Protein AF-0000000086334435 (afdb_homodimer)

InterPro domains:
  IPR003309 SCAN domain [PF02023] (41-111)
  IPR038269 SCAN domain superfamily [G3DSA:1.10.4020.10] (37-114)

Foldseek 3Di:
DPPDLCVQWPFDDPVLVVVLCVVCPVPPDLPLPQDPLVVQLVVLVCCLVVDDDDPPDDPVVSVVVSVVSVVSSCVSQVHDDPRRVVNVVVLVVVLVVDGSSRNSNRSVPNVPPVD/DPPALCVQWPFDDPVLVVVLCVVCPVPPDLPLPQDPLVVQLVVLVCCLVVDDDDPPDDPVVSVVVSVVSVVSSCVSQVHDDPRSVVNVVVLVVVLVVDRSSRNSNRSVPNVPPVD

Solvent-accessible surface area (backbone atoms only — not comparable to full-atom values): 13356 Å² total; per-residue (Å²): 124,63,70,67,66,63,49,76,48,72,75,75,48,74,70,53,47,54,61,51,53,65,72,37,66,70,79,58,75,76,70,64,81,59,51,76,82,46,40,55,26,48,48,32,44,47,48,39,70,66,55,66,68,58,92,87,56,52,69,69,56,40,50,50,51,47,48,53,31,44,49,51,18,33,57,57,59,72,40,86,45,43,70,48,46,51,45,52,53,49,50,56,56,50,42,73,60,44,59,60,57,58,35,40,53,45,61,65,51,59,66,64,68,82,100,122,62,69,67,67,62,48,74,47,73,74,75,48,74,70,53,47,52,60,52,53,67,70,38,67,71,79,58,74,76,71,60,81,59,51,76,82,46,42,55,25,48,50,32,44,49,50,41,70,66,58,67,72,57,92,86,56,52,71,70,57,39,49,50,52,47,48,52,30,46,49,51,20,33,58,58,61,71,40,86,44,42,69,47,47,52,46,53,53,50,49,56,56,48,41,74,59,44,59,61,58,57,35,44,52,46,61,65,52,60,66,64,68,81,102

Radius of gyration: 19.1 Å; Cα contacts (8 Å, |Δi|>4): 194; chains: 2; bounding box: 39×57×37 Å

pLDDT: mean 81.55, std 16.98, range [33.5, 97.5]

Organism: NCBI:txid299321

Secondary structure (DSSP, 8-state):
---GGGGT-PPPPHHHHHHHHHT--TT--------HHHHHHHHHHHHHHH----TTS-HHHHHHHHHHHHHHHHHHTT--SHHHHHHHHHHHHHHTTS-HHHHHHHHHHHHHHT-/---GGGGT-PPPPHHHHHHHHHT--S---------HHHHHHHHHHHHHHH----TTS-HHHHHHHHHHHHHHHHHHTT--SHHHHHHHHHHHHHHTTS-HHHHHHHHHHHHHHT-

Structure (mmCIF, N/CA/C/O backbone):
data_AF-0000000086334435-model_v1
#
loop_
_entity.id
_entity.type
_entity.pdbx_description
1 polymer 'SCAN box domain-containing protein'
#
loop_
_atom_site.group_PDB
_atom_site.id
_atom_site.type_symbol
_atom_site.label_atom_id
_atom_site.label_alt_id
_atom_site.label_comp_id
_atom_site.label_asym_id
_atom_site.label_entity_id
_atom_site.label_seq_id
_atom_site.pdbx_PDB_ins_code
_atom_site.Cartn_x
_atom_site.Cartn_y
_atom_site.Cartn_z
_atom_site.occupancy
_atom_site.B_iso_or_equiv
_atom_site.auth_seq_id
_atom_site.auth_comp_id
_atom_site.auth_asym_id
_atom_site.auth_atom_id
_atom_site.pdbx_PDB_model_num
ATOM 1 N N . MET A 1 1 ? 16.188 20.859 7.801 1 44.94 1 MET A N 1
ATOM 2 C CA . MET A 1 1 ? 15.641 20.203 6.621 1 44.94 1 MET A CA 1
ATOM 3 C C . MET A 1 1 ? 14.734 19.031 7.02 1 44.94 1 MET A C 1
ATOM 5 O O . MET A 1 1 ? 15.047 18.297 7.949 1 44.94 1 MET A O 1
ATOM 9 N N . ALA A 1 2 ? 13.484 19.297 6.781 1 56.41 2 ALA A N 1
ATOM 10 C CA . ALA A 1 2 ? 12.562 18.281 7.27 1 56.41 2 ALA A CA 1
ATOM 11 C C . ALA A 1 2 ? 13 16.891 6.816 1 56.41 2 ALA A C 1
ATOM 13 O O . ALA A 1 2 ? 13.297 16.672 5.637 1 56.41 2 ALA A O 1
ATOM 14 N N . THR A 1 3 ? 13.648 16.156 7.723 1 68.06 3 THR A N 1
ATOM 15 C CA . THR A 1 3 ? 14.055 14.781 7.477 1 68.06 3 THR A CA 1
ATOM 16 C C . THR A 1 3 ? 12.844 13.852 7.445 1 68.06 3 THR A C 1
ATOM 18 O O . THR A 1 3 ? 11.805 14.156 8.039 1 68.06 3 THR A O 1
ATOM 21 N N . GLY A 1 4 ? 12.773 13.016 6.461 1 76.75 4 GLY A N 1
ATOM 22 C CA . GLY A 1 4 ? 11.773 11.961 6.426 1 76.75 4 GLY A CA 1
ATOM 23 C C . GLY A 1 4 ? 10.562 12.312 5.59 1 76.75 4 GLY A C 1
ATOM 24 O O . GLY A 1 4 ? 10.672 13.039 4.598 1 76.75 4 GLY A O 1
ATOM 25 N N . PHE A 1 5 ? 9.492 11.836 5.898 1 84.12 5 PHE A N 1
ATOM 26 C CA . PHE A 1 5 ? 8.242 11.984 5.164 1 84.12 5 PHE A CA 1
ATOM 27 C C . PHE A 1 5 ? 7.781 13.438 5.172 1 84.12 5 PHE A C 1
ATOM 29 O O . PHE A 1 5 ? 7.285 13.945 4.164 1 84.12 5 PHE A O 1
ATOM 36 N N . GLU A 1 6 ? 8.008 14.18 6.289 1 76.94 6 GLU A N 1
ATOM 37 C CA . GLU A 1 6 ? 7.559 15.562 6.398 1 76.94 6 GLU A CA 1
ATOM 38 C C . GLU A 1 6 ? 8.375 16.484 5.496 1 76.9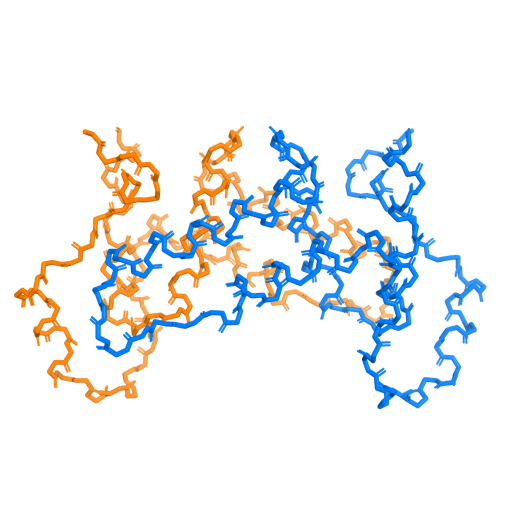4 6 GLU A C 1
ATOM 40 O O . GLU A 1 6 ? 7.973 17.609 5.227 1 76.94 6 GLU A O 1
ATOM 45 N N . GLY A 1 7 ? 9.531 16 5.066 1 78.94 7 GLY A N 1
ATOM 46 C CA . GLY A 1 7 ? 10.32 16.75 4.098 1 78.94 7 GLY A CA 1
ATOM 47 C C . GLY A 1 7 ? 9.797 16.641 2.682 1 78.94 7 GLY A C 1
ATOM 48 O O . GLY A 1 7 ? 10.133 17.453 1.821 1 78.94 7 GLY A O 1
ATOM 49 N N . PHE A 1 8 ? 8.953 15.648 2.529 1 77.44 8 PHE A N 1
ATOM 50 C CA . PHE A 1 8 ? 8.453 15.367 1.188 1 77.44 8 PHE A CA 1
ATOM 51 C C . PHE A 1 8 ? 7.066 15.977 0.99 1 77.44 8 PHE A C 1
ATOM 53 O O . PHE A 1 8 ? 6.621 16.156 -0.144 1 77.44 8 PHE A O 1
ATOM 60 N N . VAL A 1 9 ? 6.391 16.297 2.174 1 81.06 9 VAL A N 1
ATOM 61 C CA . VAL A 1 9 ? 5.047 16.844 2.047 1 81.06 9 VAL A CA 1
ATOM 62 C C . VAL A 1 9 ? 4.91 18.078 2.945 1 81.06 9 VAL A C 1
ATOM 64 O O . VAL A 1 9 ? 5.543 18.156 4 1 81.06 9 VAL A O 1
ATOM 67 N N . GLU A 1 10 ? 4.102 19 2.467 1 82.31 10 GLU A N 1
ATOM 68 C CA . GLU A 1 10 ? 3.725 20.141 3.285 1 82.31 10 GLU A CA 1
ATOM 69 C C . GLU A 1 10 ? 2.334 19.969 3.883 1 82.31 10 GLU A C 1
ATOM 71 O O . GLU A 1 10 ? 1.346 19.859 3.152 1 82.31 10 GLU A O 1
ATOM 76 N N . PHE A 1 11 ? 2.344 19.922 5.125 1 85.19 11 PHE A N 1
ATOM 77 C CA . PHE A 1 11 ? 1.07 19.781 5.82 1 85.19 11 PHE A CA 1
ATOM 78 C C . PHE A 1 11 ? 0.395 21.141 5.992 1 85.19 11 PHE A C 1
ATOM 80 O O . PHE A 1 11 ? 1.07 22.172 6.098 1 85.19 11 PHE A O 1
ATOM 87 N N . PRO A 1 12 ? -0.937 21.141 5.973 1 81.31 12 PRO A N 1
ATOM 88 C CA . PRO A 1 12 ? -1.618 22.422 6.188 1 81.31 12 PRO A CA 1
ATOM 89 C C . PRO A 1 12 ? -1.344 23 7.566 1 81.31 12 PRO A C 1
ATOM 91 O O . PRO A 1 12 ? -1.146 22.266 8.531 1 81.31 12 PRO A O 1
ATOM 94 N N . SER A 1 13 ? -1.298 24.312 7.516 1 82.88 13 SER A N 1
ATOM 95 C CA . SER A 1 13 ? -1.179 25 8.797 1 82.88 13 SER A CA 1
ATOM 96 C C . SER A 1 13 ? -2.428 24.812 9.648 1 82.88 13 SER A C 1
ATOM 98 O O . SER A 1 13 ? -3.475 24.391 9.141 1 82.88 13 SER A O 1
ATOM 100 N N . ASP A 1 14 ? -2.252 25.031 10.977 1 77.25 14 ASP A N 1
ATOM 101 C CA . ASP A 1 14 ? -3.395 24.938 11.875 1 77.25 14 ASP A CA 1
ATOM 102 C C . ASP A 1 14 ? -4.559 25.797 11.375 1 77.25 14 ASP A C 1
ATOM 104 O O . ASP A 1 14 ? -5.719 25.391 11.461 1 77.25 14 ASP A O 1
ATOM 108 N N . GLU A 1 15 ? -4.238 26.969 10.867 1 79.62 15 GLU A N 1
ATOM 109 C CA . GLU A 1 15 ? -5.262 27.875 10.352 1 79.62 15 GLU A CA 1
ATOM 110 C C . GLU A 1 15 ? -5.973 27.281 9.141 1 79.62 15 GLU A C 1
ATOM 112 O O . GLU A 1 15 ? -7.195 27.359 9.031 1 79.62 15 GLU A O 1
ATOM 117 N N . MET A 1 16 ? -5.141 26.672 8.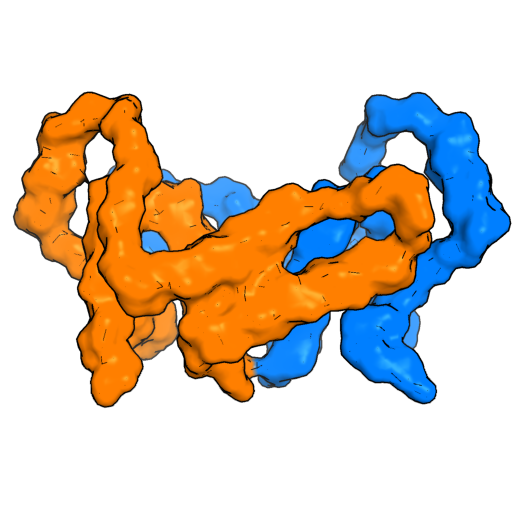25 1 79.94 16 MET A N 1
ATOM 118 C CA . MET A 1 16 ? -5.715 26.047 7.059 1 79.94 16 MET A CA 1
ATOM 119 C C . MET A 1 16 ? -6.559 24.844 7.434 1 79.94 16 MET A C 1
ATOM 121 O O . MET A 1 16 ? -7.609 24.594 6.836 1 79.94 16 MET A O 1
ATOM 125 N N . LEU A 1 17 ? -6.082 24.125 8.406 1 79.56 17 LEU A N 1
ATOM 126 C CA . LEU A 1 17 ? -6.785 22.938 8.875 1 79.56 17 LEU A CA 1
ATOM 127 C C . LEU A 1 17 ? -8.148 23.297 9.453 1 79.56 17 LEU A C 1
ATOM 129 O O . LEU A 1 17 ? -9.125 22.578 9.234 1 79.56 17 LEU A O 1
ATOM 133 N N . ALA A 1 18 ? -8.25 24.359 10.156 1 78.31 18 ALA A N 1
ATOM 134 C CA . ALA A 1 18 ? -9.508 24.828 10.742 1 78.31 18 ALA A CA 1
ATOM 135 C C . ALA A 1 18 ? -10.531 25.156 9.656 1 78.31 18 ALA A C 1
ATOM 137 O O . ALA A 1 18 ? -11.719 24.859 9.805 1 78.31 18 ALA A O 1
ATOM 138 N N . GLU A 1 19 ? -10.109 25.703 8.633 1 77.81 19 GLU A N 1
ATOM 139 C CA . GLU A 1 19 ? -10.977 26.047 7.512 1 77.81 19 GLU A CA 1
ATOM 140 C C . GLU A 1 19 ? -11.438 24.797 6.762 1 77.81 19 GLU A C 1
ATOM 142 O O . GLU A 1 19 ? -12.594 24.703 6.336 1 77.81 19 GLU A O 1
ATOM 147 N N . LEU A 1 20 ? -10.5 23.875 6.648 1 73.38 20 LEU A N 1
ATOM 148 C CA . LEU A 1 20 ? -10.766 22.672 5.879 1 73.38 20 LEU A CA 1
ATOM 149 C C . LEU A 1 20 ? -11.719 21.75 6.625 1 73.38 20 LEU A C 1
ATOM 151 O O . LEU A 1 20 ? -12.484 21 6.004 1 73.38 20 LEU A O 1
ATOM 155 N N . THR A 1 21 ? -11.758 21.828 7.875 1 66.62 21 THR A N 1
ATOM 156 C CA . THR A 1 21 ? -12.562 20.906 8.672 1 66.62 21 THR A CA 1
ATOM 157 C C . THR A 1 21 ? -13.898 21.547 9.055 1 66.62 21 THR A C 1
ATOM 159 O O . THR A 1 21 ? -14.797 20.875 9.555 1 66.62 21 THR A O 1
ATOM 162 N N . LYS A 1 22 ? -14.109 22.828 9.07 1 64.56 22 LYS A N 1
ATOM 163 C CA . LYS A 1 22 ? -15.398 23.469 9.352 1 64.56 22 LYS A CA 1
ATOM 164 C C . LYS A 1 22 ? -16.5 22.891 8.461 1 64.56 22 LYS A C 1
ATOM 166 O O . LYS A 1 22 ? -17.625 22.656 8.914 1 64.56 22 LYS A O 1
ATOM 171 N N . ASP A 1 23 ? -16.438 23.078 7.199 1 54.12 23 ASP A N 1
ATOM 172 C CA . ASP A 1 23 ? -17.484 22.609 6.301 1 54.12 23 ASP A CA 1
ATOM 173 C C . ASP A 1 23 ? -17.516 21.078 6.262 1 54.12 23 ASP A C 1
ATOM 175 O O . ASP A 1 23 ? -17.984 20.484 5.293 1 54.12 23 ASP A O 1
ATOM 179 N N . SER A 1 24 ? -16.969 20.516 7.219 1 50.44 24 SER A N 1
ATOM 180 C CA . SER A 1 24 ? -16.688 19.078 7.145 1 50.44 24 SER A CA 1
ATOM 181 C C . SER A 1 24 ? -17.984 18.281 7.027 1 50.44 24 SER A C 1
ATOM 183 O O . SER A 1 24 ? -18.031 17.109 7.406 1 50.44 24 SER A O 1
ATOM 185 N N . ASP A 1 25 ? -19.156 18.984 6.633 1 47.75 25 ASP A N 1
ATOM 186 C CA . ASP A 1 25 ? -20 17.844 6.309 1 47.75 25 ASP A CA 1
ATOM 187 C C . ASP A 1 25 ? -19.188 16.75 5.613 1 47.75 25 ASP A C 1
ATOM 189 O O . ASP A 1 25 ? -18.656 16.969 4.52 1 47.75 25 ASP A O 1
ATOM 193 N N . TYR A 1 26 ? -18.547 16.016 6.461 1 48.16 26 TYR A N 1
ATOM 194 C CA . TYR A 1 26 ? -17.672 14.867 6.262 1 48.16 26 TYR A CA 1
ATOM 195 C C . TYR A 1 26 ? -18.031 14.117 4.984 1 48.16 26 TYR A C 1
ATOM 197 O O . TYR A 1 26 ? -17.234 13.336 4.469 1 48.16 26 TYR A O 1
ATOM 205 N N . ASP A 1 27 ? -19.375 14.062 4.781 1 45.59 27 ASP A N 1
ATOM 206 C CA . ASP A 1 27 ? -19.75 13.234 3.635 1 45.59 27 ASP A CA 1
ATOM 207 C C . ASP A 1 27 ? -19.234 13.852 2.332 1 45.59 27 ASP A C 1
ATOM 209 O O . ASP A 1 27 ? -19.797 13.602 1.264 1 45.59 27 ASP A O 1
ATOM 213 N N . VAL A 1 28 ? -18.547 14.938 2.352 1 46.44 28 VAL A N 1
ATOM 214 C CA . VAL A 1 28 ? -18.25 15.5 1.034 1 46.44 28 VAL A CA 1
ATOM 215 C C . VAL A 1 28 ? -17.625 14.438 0.147 1 46.44 28 VAL A C 1
ATOM 217 O O . VAL A 1 28 ? -16.828 13.617 0.619 1 46.44 28 VAL A O 1
ATOM 220 N N . VAL A 1 29 ? -18.109 14.453 -1.064 1 46.5 29 VAL A N 1
ATOM 221 C CA . VAL A 1 29 ? -17.766 13.664 -2.242 1 46.5 29 VAL A CA 1
ATOM 222 C C . VAL A 1 29 ? -16.25 13.688 -2.447 1 46.5 29 VAL A C 1
ATOM 224 O O . VAL A 1 29 ? -15.641 14.758 -2.551 1 46.5 29 VAL A O 1
ATOM 227 N N . LYS A 1 30 ? -15.477 12.75 -2.018 1 48.06 30 LYS A N 1
ATOM 228 C CA . LYS A 1 30 ? -14.07 12.438 -2.27 1 48.06 30 LYS A CA 1
ATOM 229 C C . LYS A 1 30 ? -13.656 12.867 -3.676 1 48.06 30 LYS A C 1
ATOM 231 O O . LYS A 1 30 ? -13.125 12.062 -4.441 1 48.06 30 LYS A O 1
ATOM 236 N N . THR A 1 31 ? -14.523 13.68 -4.461 1 48.81 31 THR A N 1
ATOM 237 C CA . THR A 1 31 ? -13.984 13.953 -5.789 1 48.81 31 THR A CA 1
ATOM 238 C C . THR A 1 31 ? -12.703 14.781 -5.691 1 48.81 31 THR A C 1
ATOM 240 O O . THR A 1 31 ? -12.75 15.961 -5.344 1 48.81 31 THR A O 1
ATOM 243 N N . SER A 1 32 ? -11.695 14.227 -5.172 1 50.19 32 SER A N 1
ATOM 244 C CA . SER A 1 32 ? -10.414 14.938 -5.145 1 50.19 32 SER A CA 1
ATOM 245 C C . SER A 1 32 ? -10.117 15.586 -6.492 1 50.19 32 SER A C 1
ATOM 247 O O . SER A 1 32 ? -10.18 14.93 -7.531 1 50.19 32 SER A O 1
ATOM 249 N N . ILE A 1 33 ? -10.383 16.859 -6.684 1 55.5 33 ILE A N 1
ATOM 250 C CA . ILE A 1 33 ? -9.859 17.562 -7.848 1 55.5 33 ILE A CA 1
ATOM 251 C C . ILE A 1 33 ? -8.359 17.312 -7.973 1 55.5 33 ILE A C 1
ATOM 253 O O . ILE A 1 33 ? -7.566 17.875 -7.219 1 55.5 33 ILE A O 1
ATOM 257 N N . LEU A 1 34 ? -8.031 16.297 -8.406 1 61.84 34 LEU A N 1
ATOM 258 C CA . LEU A 1 34 ? -6.641 16.062 -8.773 1 61.84 34 LEU A CA 1
ATOM 259 C C . LEU A 1 34 ? -6.211 17 -9.898 1 61.84 34 LEU A C 1
ATOM 261 O O . LEU A 1 34 ? -6.992 17.266 -10.812 1 61.84 34 LEU A O 1
ATOM 265 N N . ASN A 1 35 ? -5.145 17.719 -9.68 1 65.62 35 ASN A N 1
ATOM 266 C CA . ASN A 1 35 ? -4.574 18.438 -10.805 1 65.62 35 ASN A CA 1
ATOM 267 C C . ASN A 1 35 ? -4.109 17.5 -11.914 1 65.62 35 ASN A C 1
ATOM 269 O O . ASN A 1 35 ? -3.877 16.312 -11.664 1 65.62 35 ASN A O 1
ATOM 273 N N . ALA A 1 36 ? -4.039 18.031 -13.094 1 62.47 36 ALA A N 1
ATOM 274 C CA . ALA A 1 36 ? -3.678 17.281 -14.289 1 62.47 36 ALA A CA 1
ATOM 275 C C . ALA A 1 36 ? -2.443 16.422 -14.031 1 62.47 36 ALA A C 1
ATOM 277 O O . ALA A 1 36 ? -2.402 15.25 -14.422 1 62.47 36 ALA A O 1
ATOM 278 N N . TYR A 1 37 ? -1.544 17.016 -13.258 1 67.31 37 TYR A N 1
ATOM 279 C CA . TYR A 1 37 ? -0.269 16.328 -13.062 1 67.31 37 TYR A CA 1
ATOM 280 C C . TYR A 1 37 ? -0.429 15.125 -12.141 1 67.31 37 TYR A C 1
ATOM 282 O O . TYR A 1 37 ? 0.343 14.164 -12.227 1 67.31 37 TYR A O 1
ATOM 290 N N . GLU A 1 38 ? -1.469 15.234 -11.445 1 76.06 38 GLU A N 1
ATOM 291 C CA . GLU A 1 38 ? -1.65 14.156 -10.484 1 76.06 38 GLU A CA 1
ATOM 292 C C . GLU A 1 38 ? -2.691 13.156 -10.969 1 76.06 38 GLU A C 1
ATOM 294 O O . GLU A 1 38 ? -2.779 12.039 -10.453 1 76.06 38 GLU A O 1
ATOM 299 N N . LEU A 1 39 ? -3.291 13.516 -12.086 1 82.44 39 LEU A N 1
ATOM 300 C CA . LEU A 1 39 ? -4.387 12.664 -12.539 1 82.44 39 LEU A CA 1
ATOM 301 C C . LEU A 1 39 ? -3.857 11.352 -13.109 1 82.44 39 LEU A C 1
ATOM 303 O O . LEU A 1 39 ? -4.414 10.289 -12.844 1 82.44 39 LEU A O 1
ATOM 307 N N . VAL A 1 40 ? -2.723 11.523 -13.75 1 87.06 40 VAL A N 1
ATOM 308 C CA . VAL A 1 40 ? -2.201 10.344 -14.438 1 87.06 40 VAL A CA 1
ATOM 309 C C . VAL A 1 40 ? -1.643 9.359 -13.414 1 87.06 40 VAL A C 1
ATOM 311 O O . VAL A 1 40 ? -2.066 8.203 -13.352 1 87.06 40 VAL A O 1
ATOM 314 N N . PRO A 1 41 ? -0.695 9.766 -12.555 1 92.06 41 PRO A N 1
ATOM 315 C CA . PRO A 1 41 ? -0.207 8.836 -11.539 1 92.06 41 PRO A CA 1
ATOM 316 C C . PRO A 1 41 ? -1.331 8.25 -10.688 1 92.06 41 PRO A C 1
ATOM 318 O O . PRO A 1 41 ? -1.303 7.066 -10.344 1 92.06 41 PRO A O 1
ATOM 321 N N . GLU A 1 42 ? -2.332 9.086 -10.406 1 91.5 42 GLU A N 1
ATOM 322 C CA . GLU A 1 42 ? -3.445 8.633 -9.578 1 91.5 42 GLU A CA 1
ATOM 323 C C . GLU A 1 42 ? -4.273 7.574 -10.305 1 91.5 42 GLU A C 1
ATOM 325 O O . GLU A 1 42 ? -4.758 6.621 -9.688 1 91.5 42 GLU A O 1
ATOM 330 N N . ALA A 1 43 ? -4.426 7.73 -11.562 1 93.94 43 ALA A N 1
ATOM 331 C CA . ALA A 1 43 ? -5.176 6.75 -12.344 1 93.94 43 ALA A CA 1
ATOM 332 C C . ALA A 1 43 ? -4.48 5.391 -12.336 1 93.94 43 ALA A C 1
ATOM 334 O O . ALA A 1 43 ? -5.125 4.355 -12.164 1 93.94 43 ALA A O 1
ATOM 335 N N . TYR A 1 44 ? -3.203 5.375 -12.492 1 95.25 44 TYR A N 1
ATOM 336 C CA . TYR A 1 44 ? -2.453 4.125 -12.477 1 95.25 44 TYR A CA 1
ATOM 337 C C . TYR A 1 44 ? -2.436 3.516 -11.078 1 95.25 44 TYR A C 1
ATOM 339 O O . TYR A 1 44 ? -2.512 2.293 -10.922 1 95.25 44 TYR A O 1
ATOM 347 N N . ARG A 1 45 ? -2.34 4.387 -10.086 1 96.31 45 ARG A N 1
ATOM 348 C CA . ARG A 1 45 ? -2.418 3.904 -8.711 1 96.31 45 ARG A CA 1
ATOM 349 C C . ARG A 1 45 ? -3.736 3.182 -8.453 1 96.31 45 ARG A C 1
ATOM 351 O O . ARG A 1 45 ? -3.75 2.08 -7.898 1 96.31 45 ARG A O 1
ATOM 358 N N . GLN A 1 46 ? -4.852 3.791 -8.906 1 95.12 46 GLN A N 1
ATOM 359 C CA . GLN A 1 46 ? -6.176 3.209 -8.719 1 95.12 46 GLN A CA 1
ATOM 360 C C . GLN A 1 46 ? -6.309 1.888 -9.469 1 95.12 46 GLN A C 1
ATOM 362 O O . GLN A 1 46 ? -6.875 0.925 -8.945 1 95.12 46 GLN A O 1
ATOM 367 N N . ARG A 1 47 ? -5.828 1.911 -10.625 1 96.5 47 ARG A N 1
ATOM 368 C CA . ARG A 1 47 ? -5.875 0.673 -11.398 1 96.5 47 ARG A CA 1
ATOM 369 C C . ARG A 1 47 ? -5.07 -0.427 -10.719 1 96.5 47 ARG A C 1
ATOM 371 O O . ARG A 1 47 ? -5.488 -1.587 -10.695 1 96.5 47 ARG A O 1
ATOM 378 N N . PHE A 1 48 ? -3.898 -0.12 -10.18 1 97.5 48 PHE A N 1
ATOM 379 C CA . PHE A 1 48 ? -3.045 -1.067 -9.477 1 97.5 48 PHE A CA 1
ATOM 380 C C . PHE A 1 48 ? -3.756 -1.629 -8.25 1 97.5 48 PHE A C 1
ATOM 382 O O . PHE A 1 48 ? -3.762 -2.842 -8.031 1 97.5 48 PHE A O 1
ATOM 389 N N . ARG A 1 49 ? -4.445 -0.771 -7.551 1 97 49 ARG A N 1
ATOM 390 C CA . ARG A 1 49 ? -5.059 -1.174 -6.289 1 97 49 ARG A CA 1
ATOM 391 C C . ARG A 1 49 ? -6.402 -1.857 -6.523 1 97 49 ARG A C 1
ATOM 393 O O . ARG A 1 49 ? -6.797 -2.742 -5.762 1 97 49 ARG A O 1
ATOM 400 N N . LYS A 1 50 ? -7.086 -1.524 -7.531 1 96.75 50 LYS A N 1
ATOM 401 C CA . LYS A 1 50 ? -8.438 -2.037 -7.762 1 96.75 50 LYS A CA 1
ATOM 402 C C . LYS A 1 50 ? -8.414 -3.262 -8.672 1 96.75 50 LYS A C 1
ATOM 404 O O . LYS A 1 50 ? -9.406 -3.982 -8.773 1 96.75 50 LYS A O 1
ATOM 409 N N . SER A 1 51 ? -7.289 -3.461 -9.281 1 96.94 51 SER A N 1
ATOM 410 C CA . SER A 1 51 ? -7.176 -4.609 -10.18 1 96.94 51 SER A CA 1
ATOM 411 C C . SER A 1 51 ? -7.383 -5.918 -9.422 1 96.94 51 SER A C 1
ATOM 413 O O . SER A 1 51 ? -6.84 -6.105 -8.336 1 96.94 51 SER A O 1
ATOM 415 N N . ARG A 1 52 ? -8.164 -6.805 -10.078 1 95.81 52 ARG A N 1
ATOM 416 C CA . ARG A 1 52 ? -8.422 -8.133 -9.539 1 95.81 52 ARG A CA 1
ATOM 417 C C . ARG A 1 52 ? -8.141 -9.219 -10.578 1 95.81 52 ARG A C 1
ATOM 419 O O . ARG A 1 52 ? -8.148 -8.945 -11.781 1 95.81 52 ARG A O 1
ATOM 426 N N . LYS A 1 53 ? -7.926 -10.359 -10.031 1 94.69 53 LYS A N 1
ATOM 427 C CA . LYS A 1 53 ? -7.605 -11.469 -10.922 1 94.69 53 LYS A CA 1
ATOM 428 C C . LYS A 1 53 ? -8.805 -11.836 -11.797 1 94.69 53 LYS A C 1
ATOM 430 O O . LYS A 1 53 ? -9.898 -12.07 -11.281 1 94.69 53 LYS A O 1
ATOM 435 N N . GLY A 1 54 ? -8.523 -11.953 -13.055 1 92 54 GLY A N 1
ATOM 436 C CA . GLY A 1 54 ? -9.539 -12.438 -13.977 1 92 54 GLY A CA 1
ATOM 437 C C . GLY A 1 54 ? -9.836 -13.914 -13.828 1 92 54 GLY A C 1
ATOM 438 O O . GLY A 1 54 ? -8.984 -14.68 -13.375 1 92 54 GLY A O 1
ATOM 439 N N . GLU A 1 55 ? -10.992 -14.328 -14.312 1 89.81 55 GLU A N 1
ATOM 440 C CA . GLU A 1 55 ? -11.438 -15.711 -14.164 1 89.81 55 GLU A CA 1
ATOM 441 C C . GLU A 1 55 ? -10.609 -16.656 -15.031 1 89.81 55 GLU A C 1
ATOM 443 O O . GLU A 1 55 ? -10.398 -17.812 -14.672 1 89.81 55 GLU A O 1
ATOM 448 N N . GLN A 1 56 ? -10.055 -16.125 -16.078 1 90.94 56 GLN A N 1
ATOM 449 C CA . GLN A 1 56 ? -9.453 -17 -17.062 1 90.94 56 GLN A CA 1
ATOM 450 C C . GLN A 1 56 ? -7.93 -16.891 -17.047 1 90.94 56 GLN A C 1
ATOM 452 O O . GLN A 1 56 ? -7.254 -17.391 -17.953 1 90.94 56 GLN A O 1
ATOM 457 N N . ILE A 1 57 ? -7.348 -16.359 -16.125 1 90.38 57 ILE A N 1
ATOM 458 C CA . ILE A 1 57 ? -5.895 -16.25 -16.109 1 90.38 57 ILE A CA 1
ATOM 459 C C . ILE A 1 57 ? -5.332 -16.922 -14.867 1 90.38 57 ILE A C 1
ATOM 461 O O . ILE A 1 57 ? -6.055 -17.141 -13.891 1 90.38 57 ILE A O 1
ATOM 465 N N . THR A 1 58 ? -4.027 -17.281 -14.898 1 89.75 58 THR A N 1
ATOM 466 C CA . THR A 1 58 ? -3.348 -17.891 -13.766 1 89.75 58 THR A CA 1
ATOM 467 C C . THR A 1 58 ? -2.875 -16.828 -12.781 1 89.75 58 THR A C 1
ATOM 469 O O . THR A 1 58 ? -2.902 -15.641 -13.078 1 89.75 58 THR A O 1
ATOM 472 N N . TYR A 1 59 ? -2.549 -17.328 -11.672 1 90.81 59 TYR A N 1
ATOM 473 C CA . TYR A 1 59 ? -2.014 -16.422 -10.664 1 90.81 59 TYR A CA 1
ATOM 474 C C . TYR A 1 59 ? -0.714 -15.789 -11.141 1 90.81 59 TYR A C 1
ATOM 476 O O . TYR A 1 59 ? -0.433 -14.633 -10.82 1 90.81 59 TYR A O 1
ATOM 484 N N . VAL A 1 60 ? 0.085 -16.547 -11.867 1 88.25 60 VAL A N 1
ATOM 485 C CA . VAL A 1 60 ? 1.339 -16.016 -12.398 1 88.25 60 VAL A CA 1
ATOM 486 C C . VAL A 1 60 ? 1.052 -14.875 -13.375 1 88.25 60 VAL A C 1
ATOM 488 O O . VAL A 1 60 ? 1.705 -13.828 -13.328 1 88.25 60 VAL A O 1
ATOM 491 N N . GLU A 1 61 ? 0.092 -15.031 -14.242 1 91.81 61 GLU A N 1
ATOM 492 C CA . GLU A 1 61 ? -0.31 -14 -15.188 1 91.81 61 GLU A CA 1
ATOM 493 C C . GLU A 1 61 ? -0.854 -12.766 -14.469 1 91.81 61 GLU A C 1
ATOM 495 O O . GLU A 1 61 ? -0.549 -11.633 -14.844 1 91.81 61 GLU A O 1
ATOM 500 N N . PHE A 1 62 ? -1.672 -13.031 -13.484 1 94.19 62 PHE A N 1
ATOM 501 C CA . PHE A 1 62 ? -2.209 -11.938 -12.68 1 94.19 62 PHE A CA 1
ATOM 502 C C . PHE A 1 62 ? -1.088 -11.164 -12 1 94.19 62 PHE A C 1
ATOM 504 O O . PHE A 1 62 ? -1.115 -9.93 -11.953 1 94.19 62 PHE A O 1
ATOM 511 N N . ALA A 1 63 ? -0.084 -11.867 -11.477 1 94.06 63 ALA A N 1
ATOM 512 C CA . ALA A 1 63 ? 1.074 -11.242 -10.844 1 94.06 63 ALA A CA 1
ATOM 513 C C . ALA A 1 63 ? 1.803 -10.32 -11.82 1 94.06 63 ALA A C 1
ATOM 515 O O . ALA A 1 63 ? 2.23 -9.227 -11.453 1 94.06 63 ALA A O 1
ATOM 516 N N . ARG A 1 64 ? 1.908 -10.742 -13 1 93.5 64 ARG A N 1
ATOM 517 C CA . ARG A 1 64 ? 2.551 -9.945 -14.039 1 93.5 64 ARG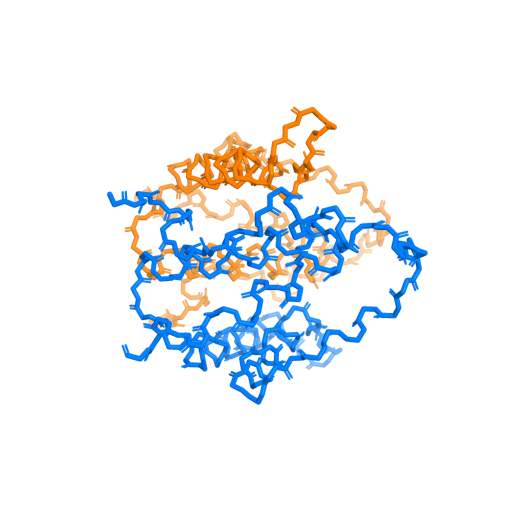 A CA 1
ATOM 518 C C . ARG A 1 64 ? 1.736 -8.688 -14.352 1 93.5 64 ARG A C 1
ATOM 520 O O . ARG A 1 64 ? 2.299 -7.617 -14.57 1 93.5 64 ARG A O 1
ATOM 527 N N . GLU A 1 65 ? 0.405 -8.867 -14.414 1 94.94 65 GLU A N 1
ATOM 528 C CA . GLU A 1 65 ? -0.47 -7.723 -14.633 1 94.94 65 GLU A CA 1
ATOM 529 C C . GLU A 1 65 ? -0.326 -6.691 -13.516 1 94.94 65 GLU A C 1
ATOM 531 O O . GLU A 1 65 ? -0.242 -5.488 -13.781 1 94.94 65 GLU A O 1
ATOM 536 N N . LYS A 1 66 ? -0.328 -7.211 -12.305 1 96.12 66 LYS A N 1
ATOM 537 C CA . LYS A 1 66 ? -0.177 -6.316 -11.156 1 96.12 66 LYS A CA 1
ATOM 538 C C . LYS A 1 66 ? 1.175 -5.609 -11.188 1 96.12 66 LYS A C 1
ATOM 540 O O . LYS A 1 66 ? 1.265 -4.418 -10.875 1 96.12 66 LYS A O 1
ATOM 545 N N . GLU A 1 67 ? 2.188 -6.34 -11.555 1 96.31 67 GLU A N 1
ATOM 546 C CA . GLU A 1 67 ? 3.529 -5.777 -11.672 1 96.31 67 GLU A CA 1
ATOM 547 C C . GLU A 1 67 ? 3.574 -4.668 -12.719 1 96.31 67 GLU A C 1
ATOM 549 O O . GLU A 1 67 ? 4.172 -3.613 -12.484 1 96.31 67 GLU A O 1
ATOM 554 N N . ALA A 1 68 ? 2.977 -4.93 -13.805 1 96.62 68 ALA A N 1
ATOM 555 C CA . ALA A 1 68 ? 2.945 -3.945 -14.883 1 96.62 68 ALA A CA 1
ATOM 556 C C . ALA A 1 68 ? 2.227 -2.672 -14.445 1 96.62 68 ALA A C 1
ATOM 558 O O . ALA A 1 68 ? 2.691 -1.563 -14.719 1 96.62 68 ALA A O 1
ATOM 559 N N . LEU A 1 69 ? 1.155 -2.846 -13.781 1 97.12 69 LEU A N 1
ATOM 560 C CA . LEU A 1 69 ? 0.398 -1.704 -13.273 1 97.12 69 LEU A CA 1
ATOM 561 C C . LEU A 1 69 ? 1.211 -0.923 -12.25 1 97.12 69 LEU A C 1
ATOM 563 O O . LEU A 1 69 ? 1.21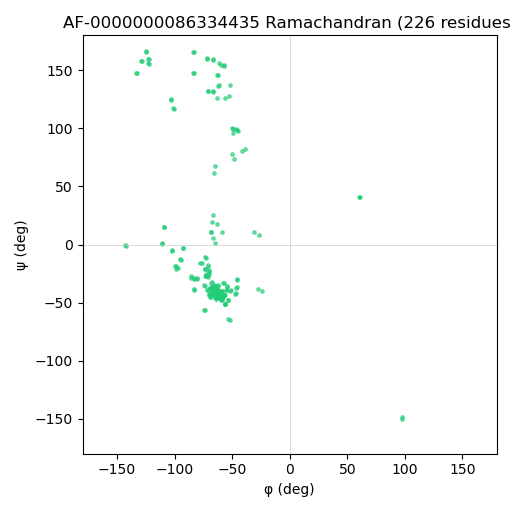5 0.31 -12.266 1 97.12 69 LEU A O 1
ATOM 567 N N . PHE A 1 70 ? 1.828 -1.622 -11.344 1 96.94 70 PHE A N 1
ATOM 568 C CA . PHE A 1 70 ? 2.674 -0.977 -10.352 1 96.94 70 PHE A CA 1
ATOM 569 C C . PHE A 1 70 ? 3.795 -0.189 -11.016 1 96.94 70 PHE A C 1
ATOM 571 O O . PHE A 1 70 ? 4.074 0.949 -10.633 1 96.94 70 PHE A O 1
ATOM 578 N N . ASN A 1 71 ? 4.41 -0.776 -11.984 1 96.88 71 ASN A N 1
ATOM 579 C CA . ASN A 1 71 ? 5.496 -0.112 -12.695 1 96.88 71 ASN A CA 1
ATOM 580 C C . ASN A 1 71 ? 5.016 1.162 -13.383 1 96.88 71 ASN A C 1
ATOM 582 O O . ASN A 1 71 ? 5.707 2.182 -13.367 1 96.88 71 ASN A O 1
ATOM 586 N N . ARG A 1 72 ? 3.904 1.092 -13.984 1 96.56 72 ARG A N 1
ATOM 587 C CA . ARG A 1 72 ? 3.336 2.271 -14.633 1 96.56 72 ARG A CA 1
ATOM 588 C C . ARG A 1 72 ? 3.037 3.363 -13.609 1 96.56 72 ARG A C 1
ATOM 590 O O . ARG A 1 72 ? 3.229 4.551 -13.883 1 96.56 72 ARG A O 1
ATOM 597 N N . TRP A 1 73 ? 2.549 2.955 -12.484 1 97.06 73 TRP A N 1
ATOM 598 C CA . TRP A 1 73 ? 2.32 3.893 -11.383 1 97.06 73 TRP A CA 1
ATOM 599 C C . TRP A 1 73 ? 3.619 4.586 -10.984 1 97.06 73 TRP A C 1
ATOM 601 O O . TRP A 1 73 ? 3.664 5.812 -10.867 1 97.06 73 TRP A O 1
ATOM 611 N N . CYS A 1 74 ? 4.695 3.834 -10.805 1 96.19 74 CYS A N 1
ATOM 612 C CA . CYS A 1 74 ? 5.984 4.387 -10.398 1 96.19 74 CYS A C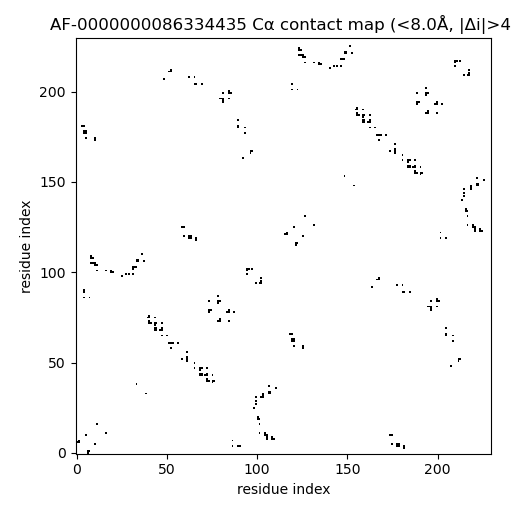A 1
ATOM 613 C C . CYS A 1 74 ? 6.535 5.32 -11.469 1 96.19 74 CYS A C 1
ATOM 615 O O . CYS A 1 74 ? 6.977 6.43 -11.164 1 96.19 74 CYS A O 1
ATOM 617 N N . VAL A 1 75 ? 6.5 4.918 -12.68 1 95.19 75 VAL A N 1
ATOM 618 C CA . VAL A 1 75 ? 7.023 5.707 -13.789 1 95.19 75 VAL A CA 1
ATOM 619 C C . VAL A 1 75 ? 6.277 7.035 -13.883 1 95.19 75 VAL A C 1
ATOM 621 O O . VAL A 1 75 ? 6.891 8.094 -14.031 1 95.19 75 VAL A O 1
ATOM 624 N N . SER A 1 76 ? 4.992 6.953 -13.734 1 93.75 76 SER A N 1
ATOM 625 C CA . SER A 1 76 ? 4.172 8.156 -13.82 1 93.75 76 SER A CA 1
ATOM 626 C C . SER A 1 76 ? 4.395 9.07 -12.617 1 93.75 76 SER A C 1
ATOM 628 O O . SER A 1 76 ? 4.168 10.273 -12.703 1 93.75 76 SER A O 1
ATOM 630 N N . SER A 1 77 ? 4.859 8.477 -11.555 1 92.81 77 SER A N 1
ATOM 631 C CA . SER A 1 77 ? 5.137 9.234 -10.336 1 92.81 77 SER A CA 1
ATOM 632 C C . SER A 1 77 ? 6.59 9.703 -10.297 1 92.81 77 SER A C 1
ATOM 634 O O . SER A 1 77 ? 7.027 10.297 -9.312 1 92.81 77 SER A O 1
ATOM 636 N N . LYS A 1 78 ? 7.371 9.312 -11.32 1 92.25 78 LYS A N 1
ATOM 637 C CA . LYS A 1 78 ? 8.789 9.656 -11.422 1 92.25 78 LYS A CA 1
ATOM 638 C C . LYS A 1 78 ? 9.57 9.109 -10.227 1 92.25 78 LYS A C 1
ATOM 640 O O . LYS A 1 78 ? 10.391 9.82 -9.641 1 92.25 78 LYS A O 1
ATOM 645 N N . VAL A 1 79 ? 9.258 7.953 -9.859 1 93.19 79 VAL A N 1
ATOM 646 C CA . VAL A 1 79 ? 9.891 7.277 -8.734 1 93.19 79 VAL A CA 1
ATOM 647 C C . VAL A 1 79 ? 10.891 6.246 -9.242 1 93.19 79 VAL A C 1
ATOM 649 O O . VAL A 1 79 ? 10.539 5.367 -10.031 1 93.19 79 VAL A O 1
ATOM 652 N N . SER A 1 80 ? 12.117 6.367 -8.789 1 92.44 80 SER A N 1
ATOM 653 C CA . SER A 1 80 ? 13.148 5.465 -9.297 1 92.44 80 SER A CA 1
ATOM 654 C C . SER A 1 80 ? 14.133 5.074 -8.203 1 92.44 80 SER A C 1
ATOM 656 O O . SER A 1 80 ? 15.086 4.332 -8.445 1 92.44 80 SER A O 1
ATOM 658 N N . THR A 1 81 ? 14.008 5.543 -6.973 1 93.31 81 THR A N 1
ATOM 659 C CA . THR A 1 81 ? 14.906 5.227 -5.867 1 93.31 81 THR A CA 1
ATO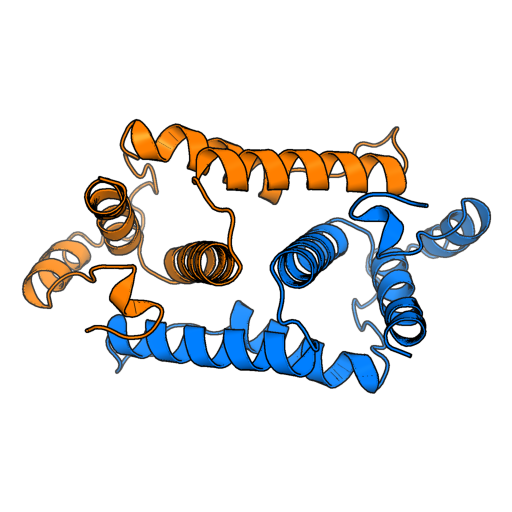M 660 C C . THR A 1 81 ? 14.125 4.676 -4.676 1 93.31 81 THR A C 1
ATOM 662 O O . THR A 1 81 ? 12.906 4.812 -4.609 1 93.31 81 THR A O 1
ATOM 665 N N . TRP A 1 82 ? 14.836 4.141 -3.812 1 93.12 82 TRP A N 1
ATOM 666 C CA . TRP A 1 82 ? 14.273 3.6 -2.582 1 93.12 82 TRP A CA 1
ATOM 667 C C . TRP A 1 82 ? 13.492 4.668 -1.823 1 93.12 82 TRP A C 1
ATOM 669 O O . TRP A 1 82 ? 12.336 4.461 -1.457 1 93.12 82 TRP A O 1
ATOM 679 N N . GLU A 1 83 ? 14.188 5.824 -1.624 1 92.69 83 GLU A N 1
ATOM 680 C CA . GLU A 1 83 ? 13.594 6.906 -0.851 1 92.69 83 GLU A CA 1
ATOM 681 C C . GLU A 1 83 ? 12.297 7.395 -1.497 1 92.69 83 GLU A C 1
ATOM 683 O O . GLU A 1 83 ? 11.312 7.672 -0.803 1 92.69 83 GLU A O 1
ATOM 688 N N . GLN A 1 84 ? 12.305 7.496 -2.795 1 92.81 84 GLN A N 1
ATOM 689 C CA . GLN A 1 84 ? 11.141 7.98 -3.533 1 92.81 84 GLN A CA 1
ATOM 690 C C . GLN A 1 84 ? 9.969 7.004 -3.42 1 92.81 84 GLN A C 1
ATOM 692 O O . GLN A 1 84 ? 8.82 7.422 -3.258 1 92.81 84 GLN A O 1
ATOM 697 N N . LEU A 1 85 ? 10.266 5.75 -3.498 1 95.31 85 LEU A N 1
ATOM 698 C CA . LEU A 1 85 ? 9.211 4.746 -3.4 1 95.31 85 LEU A CA 1
ATOM 699 C C . LEU A 1 85 ? 8.641 4.699 -1.987 1 95.31 85 LEU A C 1
ATOM 701 O O . LEU A 1 85 ? 7.422 4.602 -1.811 1 95.31 85 LEU A O 1
ATOM 705 N N . ARG A 1 86 ? 9.578 4.766 -1.054 1 95.12 86 ARG A N 1
ATOM 706 C CA . ARG A 1 86 ? 9.18 4.828 0.348 1 95.12 86 ARG A CA 1
ATOM 707 C C . ARG A 1 86 ? 8.203 5.973 0.588 1 95.12 86 ARG A C 1
ATOM 709 O O . ARG A 1 86 ? 7.137 5.773 1.181 1 95.12 86 ARG A O 1
ATOM 716 N N . GLU A 1 87 ? 8.484 7.109 0.105 1 93.06 87 GLU A N 1
ATOM 717 C CA . GLU A 1 87 ? 7.645 8.289 0.273 1 93.06 87 GLU A CA 1
ATOM 718 C C . GLU A 1 87 ? 6.316 8.141 -0.464 1 93.06 87 GLU A C 1
ATOM 720 O O . GLU A 1 87 ? 5.273 8.578 0.024 1 93.06 87 GLU A O 1
ATOM 725 N N . LEU A 1 88 ? 6.434 7.574 -1.636 1 94.12 88 LEU A N 1
ATOM 726 C CA . LEU A 1 88 ? 5.234 7.348 -2.434 1 94.12 88 LEU A CA 1
ATOM 727 C C . LEU A 1 88 ? 4.23 6.488 -1.671 1 94.12 88 LEU A C 1
ATOM 729 O O . LEU A 1 88 ? 3.045 6.824 -1.607 1 94.12 88 LEU A O 1
ATOM 733 N N . ILE A 1 89 ? 4.676 5.391 -1.027 1 96.38 89 ILE A N 1
ATOM 734 C CA . ILE A 1 89 ? 3.812 4.465 -0.301 1 96.38 89 ILE A CA 1
ATOM 735 C C . ILE A 1 89 ? 3.285 5.137 0.966 1 96.38 89 ILE A C 1
ATOM 737 O O . ILE A 1 89 ? 2.107 5 1.305 1 96.38 89 ILE A O 1
ATOM 741 N N . LEU A 1 90 ? 4.191 5.832 1.627 1 96 90 LEU A N 1
ATOM 742 C CA . LEU A 1 90 ? 3.801 6.547 2.838 1 96 90 LEU A CA 1
ATOM 743 C C . LEU A 1 90 ? 2.709 7.566 2.537 1 96 90 LEU A C 1
ATOM 745 O O . LEU A 1 90 ? 1.725 7.668 3.273 1 96 90 LEU A O 1
ATOM 749 N N . LEU A 1 91 ? 2.879 8.297 1.482 1 93.5 91 LEU A N 1
ATOM 750 C CA . LEU A 1 91 ? 1.903 9.312 1.096 1 93.5 91 LEU A CA 1
ATOM 751 C C . LEU A 1 91 ? 0.56 8.672 0.761 1 93.5 91 LEU A C 1
ATOM 753 O O . LEU A 1 91 ? -0.488 9.156 1.197 1 93.5 91 LEU A O 1
ATOM 757 N N . GLU A 1 92 ? 0.591 7.609 0.005 1 94.75 92 GLU A N 1
ATOM 758 C CA . GLU A 1 92 ? -0.64 6.898 -0.322 1 94.75 92 GLU A CA 1
ATOM 759 C C . GLU A 1 92 ? -1.382 6.469 0.94 1 94.75 92 GLU A C 1
ATOM 761 O O . GLU A 1 92 ? -2.576 6.73 1.084 1 94.75 92 GLU A O 1
ATOM 766 N N . GLU A 1 93 ? -0.657 5.809 1.851 1 95.56 93 GLU A N 1
ATOM 767 C CA . GLU A 1 93 ? -1.271 5.32 3.082 1 95.56 93 GLU A CA 1
ATOM 768 C C . GLU A 1 93 ? -1.76 6.477 3.951 1 95.56 93 GLU A C 1
ATOM 770 O O . GLU A 1 93 ? -2.84 6.402 4.539 1 95.56 93 GLU A O 1
ATOM 775 N N . PHE A 1 94 ? -0.98 7.523 4.086 1 94.81 94 PHE A N 1
ATOM 776 C CA . PHE A 1 94 ? -1.35 8.688 4.883 1 94.81 94 PHE A CA 1
ATOM 777 C C . PHE A 1 94 ? -2.635 9.32 4.363 1 94.81 94 PHE A C 1
ATOM 779 O O . PHE A 1 94 ? -3.547 9.609 5.137 1 94.81 94 PHE A O 1
ATOM 786 N N . LYS A 1 95 ? -2.723 9.508 3.078 1 93.25 95 LYS A N 1
ATOM 787 C CA . LYS A 1 95 ? -3.898 10.102 2.449 1 93.25 95 LYS A CA 1
ATOM 788 C C . LYS A 1 95 ? -5.156 9.297 2.758 1 93.25 95 LYS A C 1
ATOM 790 O O . LYS A 1 95 ? -6.242 9.859 2.898 1 93.25 95 LYS A O 1
ATOM 795 N N . ASN A 1 96 ? -5.02 8.016 2.883 1 94 96 ASN A N 1
ATOM 796 C CA . ASN A 1 96 ? -6.137 7.129 3.186 1 94 96 ASN A CA 1
ATOM 797 C C . ASN A 1 96 ? -6.59 7.273 4.637 1 94 96 ASN A C 1
ATOM 799 O O . ASN A 1 96 ? -7.672 6.809 5.004 1 94 96 ASN A O 1
ATOM 803 N N . CYS A 1 97 ? -5.836 7.938 5.418 1 94.5 97 CYS A N 1
ATOM 804 C CA . CYS A 1 97 ? -6.105 8.016 6.848 1 94.5 97 CYS A CA 1
ATOM 805 C C . CYS A 1 97 ? -6.547 9.414 7.25 1 94.5 97 CYS A C 1
ATOM 807 O O . CYS A 1 97 ? -6.801 9.68 8.43 1 94.5 97 CYS A O 1
ATOM 809 N N . VAL A 1 98 ? -6.645 10.305 6.336 1 90.88 98 VAL A N 1
ATOM 810 C CA . VAL A 1 98 ? -6.941 11.695 6.668 1 90.88 98 VAL A CA 1
ATOM 811 C C . VAL A 1 98 ? -8.203 12.148 5.93 1 90.88 98 VAL A C 1
ATOM 813 O O . VAL A 1 98 ? -8.57 11.562 4.91 1 90.88 98 VAL A O 1
ATOM 816 N N . PRO A 1 99 ? -8.859 13.125 6.449 1 89 99 PRO A N 1
ATOM 817 C CA . PRO A 1 99 ? -10.031 13.648 5.754 1 89 99 PRO A CA 1
ATOM 818 C C . PRO A 1 99 ? -9.719 14.109 4.332 1 89 99 PRO A C 1
ATOM 820 O O . PRO A 1 99 ? -8.586 14.5 4.039 1 89 99 PRO A O 1
ATOM 823 N N . GLU A 1 100 ? -10.641 14.086 3.529 1 86.56 100 GLU A N 1
ATOM 824 C CA . GLU A 1 100 ? -10.5 14.414 2.113 1 86.56 100 GLU A CA 1
ATOM 825 C C . GLU A 1 100 ? -9.875 15.789 1.927 1 86.56 100 GLU A C 1
ATOM 827 O O . GLU A 1 100 ? -9.078 16 1.011 1 86.56 100 GLU A O 1
ATOM 832 N N . ALA A 1 101 ? -10.234 16.688 2.707 1 84.19 101 ALA A N 1
ATOM 833 C CA . ALA A 1 101 ? -9.719 18.047 2.592 1 84.19 101 ALA A CA 1
ATOM 834 C C . ALA A 1 101 ? -8.203 18.078 2.75 1 84.19 101 ALA A C 1
ATOM 836 O O . ALA A 1 101 ? -7.504 18.781 2.016 1 84.19 101 ALA A O 1
ATOM 837 N N . VAL A 1 102 ? -7.746 17.406 3.643 1 87.38 102 VAL A N 1
ATOM 838 C CA . VAL A 1 102 ? -6.312 17.328 3.889 1 87.38 102 VAL A CA 1
ATOM 839 C C . VAL A 1 102 ? -5.629 16.578 2.746 1 87.38 102 VAL A C 1
ATOM 841 O O . VAL A 1 102 ? -4.586 17.016 2.248 1 87.38 102 VAL A O 1
ATOM 844 N N . ALA A 1 103 ? -6.188 15.477 2.34 1 88.81 103 ALA A N 1
ATOM 845 C CA . ALA A 1 103 ? -5.648 14.703 1.228 1 88.81 103 ALA A CA 1
ATOM 846 C C . ALA A 1 103 ? -5.547 15.547 -0.037 1 88.81 103 ALA A C 1
ATOM 848 O O . ALA A 1 103 ? -4.551 15.477 -0.761 1 88.81 103 ALA A O 1
ATOM 849 N N . THR A 1 104 ? -6.559 16.312 -0.298 1 85.75 104 THR A N 1
ATOM 850 C CA . THR A 1 104 ? -6.566 17.203 -1.453 1 85.75 104 THR A CA 1
ATOM 851 C C . THR A 1 104 ? -5.441 18.234 -1.354 1 85.75 104 THR A C 1
ATOM 853 O O . THR A 1 104 ? -4.777 18.531 -2.35 1 85.75 104 THR A O 1
ATOM 856 N N . HIS A 1 105 ? -5.254 18.812 -0.177 1 86.06 105 HIS A N 1
ATOM 857 C CA . HIS A 1 105 ? -4.16 19.75 0.06 1 86.06 105 HIS A CA 1
ATOM 858 C C . HIS A 1 105 ? -2.812 19.109 -0.271 1 86.06 105 HIS A C 1
ATOM 860 O O . HIS A 1 105 ? -1.958 19.734 -0.894 1 86.06 105 HIS A O 1
ATOM 866 N N . LEU A 1 106 ? -2.635 17.984 0.096 1 87.38 106 LEU A N 1
ATOM 867 C CA . LEU A 1 106 ? -1.381 17.281 -0.144 1 87.38 106 LEU A CA 1
ATOM 868 C C . LEU A 1 106 ? -1.17 17.047 -1.635 1 87.38 106 LEU A C 1
ATOM 870 O O . LEU A 1 106 ? -0.037 17.078 -2.121 1 87.38 106 LEU A O 1
ATOM 874 N N . ASN A 1 107 ? -2.193 16.781 -2.352 1 85.19 107 ASN A N 1
ATOM 875 C CA . ASN A 1 107 ? -2.115 16.578 -3.795 1 85.19 107 ASN A CA 1
ATOM 876 C C . ASN A 1 107 ? -1.752 17.875 -4.523 1 85.19 107 ASN A C 1
ATOM 878 O O . ASN A 1 107 ? -1.071 17.844 -5.547 1 85.19 107 ASN A O 1
ATOM 882 N N . ASP A 1 108 ? -2.168 18.875 -3.996 1 79.69 108 ASP A N 1
ATOM 883 C CA . ASP A 1 108 ? -1.944 20.172 -4.625 1 79.69 108 ASP A CA 1
ATOM 884 C C . ASP A 1 108 ? -0.489 20.609 -4.477 1 79.69 108 ASP A C 1
ATOM 886 O O . ASP A 1 108 ? 0.034 21.344 -5.32 1 79.69 108 ASP A O 1
ATOM 890 N N . GLN A 1 109 ? 0.168 20.188 -3.498 1 72.06 109 GLN A N 1
ATOM 891 C CA . GLN A 1 109 ? 1.539 20.609 -3.223 1 72.06 109 GLN A CA 1
ATOM 892 C C . GLN A 1 109 ? 2.537 19.797 -4.051 1 72.06 109 GLN A C 1
ATOM 894 O O . GLN A 1 109 ? 3.662 20.25 -4.281 1 72.06 109 GLN A O 1
ATOM 899 N N . LYS A 1 110 ? 2.418 18.516 -4.289 1 61.06 110 LYS A N 1
ATOM 900 C CA . LYS A 1 110 ? 3.389 17.688 -4.992 1 61.06 110 LYS A CA 1
ATOM 901 C C . LYS A 1 110 ? 3.879 18.375 -6.266 1 61.06 110 LYS A C 1
ATOM 903 O O . LYS A 1 110 ? 4.996 18.109 -6.723 1 61.06 110 LYS A O 1
ATOM 908 N N . ASP A 1 111 ? 3.141 19.188 -6.961 1 51.81 111 ASP A N 1
ATOM 909 C CA . ASP A 1 111 ? 3.547 19.938 -8.148 1 51.81 111 ASP A CA 1
ATOM 910 C C . ASP A 1 111 ? 4.898 20.625 -7.93 1 51.81 111 ASP A C 1
ATOM 912 O O . ASP A 1 111 ? 5.68 20.766 -8.867 1 51.81 111 ASP A O 1
ATOM 916 N N . ASN A 1 112 ? 5.027 21.141 -6.812 1 48 112 ASN A N 1
ATOM 917 C CA . ASN A 1 112 ? 6.094 22.125 -6.77 1 48 112 ASN A CA 1
ATOM 918 C C . ASN A 1 112 ? 7.465 21.469 -6.617 1 48 112 ASN A C 1
ATOM 920 O O . ASN A 1 112 ? 8.492 22.125 -6.824 1 48 112 ASN A O 1
ATOM 924 N N . LYS A 1 113 ? 7.551 20.344 -6.004 1 47.84 113 LYS A N 1
ATOM 925 C CA . LYS A 1 113 ? 8.938 19.922 -5.801 1 47.84 113 LYS A CA 1
ATOM 926 C C . LYS A 1 113 ? 9.469 19.172 -7.023 1 47.84 113 LYS A C 1
ATOM 928 O O . LYS A 1 113 ? 10.641 18.797 -7.066 1 47.84 113 LYS A O 1
ATOM 933 N N . ASN A 1 114 ? 8.633 18.484 -7.793 1 42.84 114 ASN A N 1
ATOM 934 C CA . ASN A 1 114 ? 9.234 17.906 -8.992 1 42.84 114 ASN A CA 1
ATOM 935 C C . ASN A 1 114 ? 9.641 18.984 -9.992 1 42.84 114 ASN A C 1
ATOM 937 O O . ASN A 1 114 ? 9.992 18.688 -11.133 1 42.84 114 ASN A O 1
ATOM 941 N N . ILE A 1 115 ? 9.602 20.266 -9.531 1 33.75 115 ILE A N 1
ATOM 942 C CA . ILE A 1 115 ? 10.219 21.156 -10.492 1 33.75 115 ILE A CA 1
ATOM 943 C C . ILE A 1 115 ? 11.734 21.141 -10.328 1 33.75 115 ILE A C 1
ATOM 945 O O . ILE A 1 115 ? 12.25 21.281 -9.211 1 33.75 115 ILE A O 1
ATOM 949 N N . MET B 1 1 ? 15.672 -17.125 -15.617 1 45.25 1 MET B N 1
ATOM 950 C CA . MET B 1 1 ? 15.578 -16.562 -14.273 1 45.25 1 MET B CA 1
ATOM 951 C C . MET B 1 1 ? 14.336 -15.68 -14.141 1 45.25 1 MET B C 1
ATOM 953 O O . MET B 1 1 ? 14 -14.93 -15.062 1 45.25 1 MET B O 1
ATOM 957 N N . ALA B 1 2 ? 13.43 -16.234 -13.391 1 57.59 2 ALA B N 1
ATOM 958 C CA . ALA B 1 2 ? 12.172 -15.492 -13.336 1 57.59 2 ALA B CA 1
ATOM 959 C C . ALA B 1 2 ? 12.414 -14.016 -13.039 1 57.59 2 ALA B C 1
ATOM 961 O O . ALA B 1 2 ? 13.141 -13.672 -12.109 1 57.59 2 ALA B O 1
ATOM 962 N N . THR B 1 3 ? 12.383 -13.203 -14.094 1 68.56 3 THR B N 1
ATOM 963 C CA . THR B 1 3 ? 12.516 -11.758 -13.977 1 68.56 3 THR B CA 1
ATOM 964 C C . THR B 1 3 ? 11.258 -11.148 -13.352 1 68.56 3 THR B C 1
ATOM 966 O O . THR B 1 3 ? 10.172 -11.711 -13.469 1 68.56 3 THR B O 1
ATOM 969 N N . GLY B 1 4 ? 11.438 -10.305 -12.398 1 76.88 4 GLY B N 1
ATOM 970 C CA . GLY B 1 4 ? 10.336 -9.531 -11.852 1 76.88 4 GLY B CA 1
ATOM 971 C C . GLY B 1 4 ? 9.75 -10.133 -10.586 1 76.88 4 GLY B C 1
ATOM 972 O O . GLY B 1 4 ? 10.469 -10.742 -9.789 1 76.88 4 GLY B O 1
ATOM 973 N N . PHE B 1 5 ? 8.547 -9.953 -10.391 1 84.56 5 PHE B N 1
ATOM 974 C CA . PHE B 1 5 ? 7.832 -10.367 -9.188 1 84.56 5 PHE B CA 1
ATOM 975 C C . PHE B 1 5 ? 7.801 -11.883 -9.07 1 84.56 5 PHE B C 1
ATOM 977 O O . PHE B 1 5 ? 7.953 -12.43 -7.98 1 84.56 5 PHE B O 1
ATOM 984 N N . GLU B 1 6 ? 7.707 -12.602 -10.211 1 77.94 6 GLU B N 1
ATOM 985 C CA . GLU B 1 6 ? 7.629 -14.062 -10.188 1 77.94 6 GLU B CA 1
ATOM 986 C C . GLU B 1 6 ? 8.961 -14.68 -9.773 1 77.94 6 GLU B C 1
ATOM 988 O O . GLU B 1 6 ? 9.016 -15.852 -9.414 1 77.94 6 GLU B O 1
ATOM 993 N N . GLY B 1 7 ? 10.016 -13.906 -9.891 1 79.44 7 GLY B N 1
ATOM 994 C CA . GLY B 1 7 ? 11.312 -14.359 -9.406 1 79.44 7 GLY B CA 1
ATOM 995 C C . GLY B 1 7 ? 11.445 -14.289 -7.898 1 79.44 7 GLY B C 1
ATOM 996 O O . GLY B 1 7 ? 12.32 -14.938 -7.316 1 79.44 7 GLY B O 1
ATOM 997 N N . PHE B 1 8 ? 10.539 -13.555 -7.328 1 78.06 8 PHE B N 1
ATOM 998 C CA . PHE B 1 8 ? 10.609 -13.32 -5.891 1 78.06 8 PHE B CA 1
ATOM 999 C C . PHE B 1 8 ? 9.656 -14.242 -5.141 1 78.06 8 PHE B C 1
ATOM 1001 O O . PHE B 1 8 ? 9.805 -14.453 -3.936 1 78.06 8 PHE B O 1
ATOM 1008 N N . VAL B 1 9 ? 8.648 -14.805 -5.926 1 81.56 9 VAL B N 1
ATOM 1009 C CA . VAL B 1 9 ? 7.68 -15.664 -5.254 1 81.56 9 VAL B CA 1
ATOM 1010 C C . VAL B 1 9 ? 7.473 -16.938 -6.066 1 81.56 9 VAL B C 1
ATOM 1012 O O . VAL B 1 9 ? 7.562 -16.922 -7.297 1 81.56 9 VAL B O 1
ATOM 1015 N N . GLU B 1 10 ? 7.203 -18.016 -5.332 1 82.5 10 GLU B N 1
ATOM 1016 C CA . GLU B 1 10 ? 6.797 -19.266 -5.965 1 82.5 10 GLU B CA 1
ATOM 1017 C C . GLU B 1 10 ? 5.289 -19.469 -5.879 1 82.5 10 GLU B C 1
ATOM 1019 O O . GLU B 1 10 ? 4.73 -19.547 -4.781 1 82.5 10 GLU B O 1
ATOM 1024 N N . PHE B 1 11 ? 4.734 -19.5 -6.996 1 85.69 11 PHE B N 1
ATOM 1025 C CA . PHE B 1 11 ? 3.293 -19.719 -7.047 1 85.69 11 PHE B CA 1
ATOM 1026 C C . PHE B 1 11 ? 2.967 -21.203 -6.98 1 85.69 11 PHE B C 1
ATOM 1028 O O . PHE B 1 11 ? 3.762 -22.031 -7.418 1 85.69 11 PHE B O 1
ATOM 1035 N N . PRO B 1 12 ? 1.833 -21.516 -6.379 1 81.75 12 PRO B N 1
ATOM 1036 C CA . PRO B 1 12 ? 1.464 -22.922 -6.344 1 81.75 12 PRO B CA 1
ATOM 1037 C C . PRO B 1 12 ? 1.245 -23.516 -7.734 1 81.75 12 PRO B C 1
ATOM 1039 O O . PRO B 1 12 ? 0.806 -22.812 -8.648 1 81.75 12 PRO B O 1
ATOM 1042 N N . SER B 1 13 ? 1.632 -24.766 -7.773 1 83 13 SER B N 1
ATOM 1043 C CA . SER B 1 13 ? 1.346 -25.5 -9.008 1 83 13 SER B CA 1
ATOM 1044 C C . SER B 1 13 ? -0.155 -25.688 -9.203 1 83 13 SER B C 1
ATOM 1046 O O . SER B 1 13 ? -0.936 -25.516 -8.266 1 83 13 SER B O 1
ATOM 1048 N N . ASP B 1 14 ? -0.544 -25.938 -10.492 1 77.56 14 ASP B N 1
ATOM 1049 C CA . ASP B 1 14 ? -1.949 -26.203 -10.789 1 77.56 14 ASP B CA 1
ATOM 1050 C C . ASP B 1 14 ? -2.51 -27.281 -9.875 1 77.56 14 ASP B C 1
ATOM 1052 O O . ASP B 1 14 ? -3.648 -27.188 -9.406 1 77.56 14 ASP B O 1
ATOM 1056 N N . GLU B 1 15 ? -1.714 -28.281 -9.609 1 80.5 15 GLU B N 1
ATOM 1057 C CA . GLU B 1 15 ? -2.133 -29.391 -8.75 1 80.5 15 GLU B CA 1
ATOM 1058 C C . GLU B 1 15 ? -2.357 -28.906 -7.316 1 80.5 15 GLU B C 1
ATOM 1060 O O . GLU B 1 15 ? -3.34 -29.297 -6.676 1 80.5 15 GLU B O 1
ATOM 1065 N N . MET B 1 16 ? -1.413 -28.062 -6.863 1 80.38 16 MET B N 1
ATOM 1066 C CA . MET B 1 16 ? -1.54 -27.531 -5.508 1 80.38 16 MET B CA 1
ATOM 1067 C C . MET B 1 16 ? -2.742 -26.594 -5.402 1 80.38 16 MET B C 1
ATOM 1069 O O . MET B 1 16 ? -3.441 -26.594 -4.387 1 80.38 16 MET B O 1
ATOM 1073 N N . LEU B 1 17 ? -2.936 -25.844 -6.445 1 80.06 17 LEU B N 1
ATOM 1074 C CA . LEU B 1 17 ? -4.051 -24.906 -6.48 1 80.06 17 LEU B CA 1
ATOM 1075 C C . LEU B 1 17 ? -5.383 -25.641 -6.422 1 80.06 17 LEU B C 1
ATOM 1077 O O . LEU B 1 17 ? -6.32 -25.188 -5.758 1 80.06 17 LEU B O 1
ATOM 1081 N N . ALA B 1 18 ? -5.516 -26.75 -7.059 1 78.75 18 ALA B N 1
ATOM 1082 C CA . ALA B 1 18 ? -6.73 -27.562 -7.055 1 78.75 18 ALA B CA 1
ATOM 1083 C C . ALA B 1 18 ? -7.047 -28.062 -5.648 1 78.75 18 ALA B C 1
ATOM 1085 O O . ALA B 1 18 ? -8.211 -28.094 -5.238 1 78.75 18 ALA B O 1
ATOM 1086 N N . GLU B 1 19 ? -6.109 -28.406 -4.965 1 77.94 19 GLU B N 1
ATOM 1087 C CA . GLU B 1 19 ? -6.273 -28.891 -3.596 1 77.94 19 GLU B CA 1
ATOM 1088 C C . GLU B 1 19 ? -6.648 -27.75 -2.65 1 77.94 19 GLU B C 1
ATOM 1090 O O . GLU B 1 19 ? -7.48 -27.922 -1.758 1 77.94 19 GLU B O 1
ATOM 1095 N N . LEU B 1 20 ? -6.023 -26.625 -2.891 1 73.44 20 LEU B N 1
ATOM 1096 C CA . LEU B 1 20 ? -6.219 -25.469 -2.016 1 73.44 20 LEU B CA 1
ATOM 1097 C C . LEU B 1 20 ? -7.609 -24.875 -2.207 1 73.44 20 LEU B C 1
ATOM 1099 O O . LEU B 1 20 ? -8.18 -24.312 -1.271 1 73.44 20 LEU B O 1
ATOM 1103 N N . THR B 1 21 ? -8.156 -25.016 -3.316 1 66.62 21 THR B N 1
ATOM 1104 C CA . THR B 1 21 ? -9.438 -24.391 -3.623 1 66.62 21 THR B CA 1
ATOM 1105 C C . THR B 1 21 ? -10.586 -25.375 -3.414 1 66.62 21 THR B C 1
ATOM 1107 O O . THR B 1 21 ? -11.758 -24.969 -3.434 1 66.62 21 THR B O 1
ATOM 1110 N N . LYS B 1 22 ? -10.453 -26.672 -3.391 1 65.12 22 LYS B N 1
ATOM 1111 C CA . LYS B 1 22 ? -11.523 -27.609 -3.1 1 65.12 22 LYS B CA 1
ATOM 1112 C C . LYS B 1 22 ? -12.211 -27.281 -1.776 1 65.12 22 LYS B C 1
ATOM 1114 O O . LYS B 1 22 ? -13.438 -27.359 -1.669 1 65.12 22 LYS B O 1
ATOM 1119 N N . ASP B 1 23 ? -11.531 -27.359 -0.687 1 54.31 23 ASP B N 1
ATOM 1120 C CA . ASP B 1 23 ? -12.148 -27.094 0.608 1 54.31 23 ASP B CA 1
ATOM 1121 C C . ASP B 1 23 ? -12.555 -25.625 0.725 1 54.31 23 ASP B C 1
ATOM 1123 O O . ASP B 1 23 ? -12.578 -25.062 1.823 1 54.31 23 ASP B O 1
ATOM 1127 N N . SER B 1 24 ? -12.758 -25.078 -0.344 1 50.16 24 SER B N 1
ATOM 1128 C CA . SER B 1 24 ? -12.914 -23.625 -0.374 1 50.16 24 SER B CA 1
ATOM 1129 C C . SER B 1 24 ? -14.078 -23.188 0.5 1 50.16 24 SER B C 1
ATOM 1131 O O . SER B 1 24 ? -14.594 -22.078 0.339 1 50.16 24 SER B O 1
ATOM 1133 N N . ASP B 1 25 ? -14.664 -24.141 1.359 1 47.53 25 ASP B N 1
ATOM 1134 C CA . ASP B 1 25 ? -15.484 -23.25 2.168 1 47.53 25 ASP B CA 1
ATOM 1135 C C . ASP B 1 25 ? -14.727 -21.969 2.51 1 47.53 25 ASP B C 1
ATOM 1137 O O . ASP B 1 25 ? -13.695 -22.016 3.191 1 47.53 25 ASP B O 1
ATOM 1141 N N . TYR B 1 26 ? -14.75 -21.125 1.534 1 47.75 26 TYR B N 1
ATOM 1142 C CA . TYR B 1 26 ? -14.242 -19.766 1.4 1 47.75 26 TYR B CA 1
ATOM 1143 C C . TYR B 1 26 ? -14.117 -19.094 2.762 1 47.75 26 TYR B C 1
ATOM 1145 O O . TYR B 1 26 ? -13.406 -18.094 2.904 1 47.75 26 TYR B O 1
ATOM 1153 N N . ASP B 1 27 ? -15.164 -19.391 3.57 1 45.59 27 ASP B N 1
ATOM 1154 C CA . ASP B 1 27 ? -15.141 -18.641 4.82 1 45.59 27 ASP B CA 1
ATOM 1155 C C . ASP B 1 27 ? -13.953 -19.047 5.684 1 45.59 27 ASP B C 1
ATOM 1157 O O . ASP B 1 27 ? -14.086 -19.234 6.895 1 45.59 27 ASP B O 1
ATOM 1161 N N . VAL B 1 28 ? -13.07 -19.875 5.238 1 46.66 28 VAL B N 1
ATOM 1162 C CA . VAL B 1 28 ? -12.055 -20.25 6.215 1 46.66 28 VAL B CA 1
ATOM 1163 C C . VAL B 1 28 ? -11.422 -18.984 6.805 1 46.66 28 VAL B C 1
ATOM 1165 O O . VAL B 1 28 ? -11.117 -18.031 6.078 1 46.66 28 VAL B O 1
ATOM 1168 N N . VAL B 1 29 ? -11.445 -18.984 8.07 1 45.91 29 VAL B N 1
ATOM 1169 C CA . VAL B 1 29 ? -10.844 -18.031 8.984 1 45.91 29 VAL B CA 1
ATOM 1170 C C . VAL B 1 29 ? -9.414 -17.719 8.547 1 45.91 29 VAL B C 1
ATOM 1172 O O . VAL B 1 29 ? -8.609 -18.641 8.367 1 45.91 29 VAL B O 1
ATOM 1175 N N . LYS B 1 30 ? -9.094 -16.672 7.859 1 47.62 30 LYS B N 1
ATOM 1176 C CA . LYS B 1 30 ? -7.84 -16 7.512 1 47.62 30 LYS B CA 1
ATOM 1177 C C . LYS B 1 30 ? -6.766 -16.266 8.562 1 47.62 30 LYS B C 1
ATOM 1179 O O . LYS B 1 30 ? -6.039 -15.359 8.961 1 47.62 30 LYS B O 1
ATOM 1184 N N . THR B 1 31 ? -7.02 -17.234 9.594 1 48.25 31 THR B N 1
ATOM 1185 C CA . THR B 1 31 ? -5.902 -17.312 10.531 1 48.25 31 THR B CA 1
ATOM 1186 C C . THR B 1 31 ? -4.656 -17.859 9.852 1 48.25 31 THR B C 1
ATOM 1188 O O . THR B 1 31 ? -4.574 -19.062 9.562 1 48.25 31 THR B O 1
ATOM 1191 N N . SER B 1 32 ? -4.191 -17.188 8.883 1 49.09 32 SER B N 1
ATOM 1192 C CA . SER B 1 32 ? -2.951 -17.625 8.258 1 49.09 32 SER B CA 1
ATOM 1193 C C . SER B 1 32 ? -1.892 -17.953 9.305 1 49.09 32 SER B C 1
ATOM 1195 O O . SER B 1 32 ? -1.629 -17.156 10.203 1 49.09 32 SER B O 1
ATOM 1197 N N . ILE B 1 33 ? -1.693 -19.219 9.648 1 54.31 33 ILE B N 1
ATOM 1198 C CA . ILE B 1 33 ? -0.529 -19.609 10.438 1 54.31 33 ILE B CA 1
ATOM 1199 C C . ILE B 1 33 ? 0.732 -19 9.828 1 54.31 33 ILE B C 1
ATOM 1201 O O . ILE B 1 33 ? 1.228 -19.469 8.805 1 54.31 33 ILE B O 1
ATOM 1205 N N . LEU B 1 34 ? 0.907 -17.875 9.969 1 61.19 34 LEU B N 1
ATOM 1206 C CA . LEU B 1 34 ? 2.201 -17.297 9.648 1 61.19 34 LEU B CA 1
ATOM 1207 C C . LEU B 1 34 ? 3.32 -17.984 10.414 1 61.19 34 LEU B C 1
ATOM 1209 O O . LEU B 1 34 ? 3.154 -18.344 11.586 1 61.19 34 LEU B O 1
ATOM 1213 N N . ASN B 1 35 ? 4.312 -18.453 9.695 1 64.75 35 ASN B N 1
ATOM 1214 C CA . ASN B 1 35 ? 5.5 -18.922 10.398 1 64.75 35 ASN B CA 1
ATOM 1215 C C . ASN B 1 35 ? 6.133 -17.812 11.234 1 64.75 35 ASN B C 1
ATOM 1217 O O . ASN B 1 35 ? 5.914 -16.625 10.969 1 64.75 35 ASN B O 1
ATOM 1221 N N . ALA B 1 36 ? 6.828 -18.234 12.25 1 61.84 36 ALA B N 1
ATOM 1222 C CA . ALA B 1 36 ? 7.461 -17.328 13.203 1 61.84 36 ALA B CA 1
ATOM 1223 C C . ALA B 1 36 ? 8.195 -16.203 12.469 1 61.84 36 ALA B C 1
ATOM 1225 O O . ALA B 1 36 ? 8.109 -15.039 12.867 1 61.84 36 ALA B O 1
ATOM 1226 N N . TYR B 1 37 ? 8.773 -16.609 11.344 1 65.88 37 TYR B N 1
ATOM 1227 C CA . TYR B 1 37 ? 9.625 -15.648 10.641 1 65.88 37 TYR B CA 1
ATOM 1228 C C . TYR B 1 37 ? 8.781 -14.578 9.953 1 65.88 37 TYR B C 1
ATOM 1230 O O . TYR B 1 37 ? 9.258 -13.469 9.727 1 65.88 37 TYR B O 1
ATOM 1238 N N . GLU B 1 38 ? 7.609 -14.969 9.781 1 75.75 38 GLU B N 1
ATOM 1239 C CA . GLU B 1 38 ? 6.762 -14.023 9.062 1 75.75 38 GLU B CA 1
ATOM 1240 C C . GLU B 1 38 ? 5.832 -13.281 10.016 1 75.75 38 GLU B C 1
ATOM 1242 O O . GLU B 1 38 ? 5.25 -12.258 9.648 1 75.75 38 GLU B O 1
ATOM 1247 N N . LEU B 1 39 ? 5.902 -13.703 11.258 1 82.5 39 LEU B N 1
ATOM 1248 C CA . LEU B 1 39 ? 4.949 -13.125 12.203 1 82.5 39 LEU B CA 1
ATOM 1249 C C . LEU B 1 39 ? 5.336 -11.695 12.555 1 82.5 39 LEU B C 1
ATOM 1251 O O . LEU B 1 39 ? 4.473 -10.82 12.633 1 82.5 39 LEU B O 1
ATOM 1255 N N . VAL B 1 40 ? 6.633 -11.539 12.602 1 87.12 40 VAL B N 1
ATOM 1256 C CA . VAL B 1 40 ? 7.094 -10.234 13.055 1 87.12 40 VAL B CA 1
ATOM 1257 C C . VAL B 1 40 ? 6.879 -9.203 11.945 1 87.12 40 VAL B C 1
ATOM 1259 O O . VAL B 1 40 ? 6.199 -8.195 12.156 1 87.12 40 VAL B O 1
ATOM 1262 N N . PRO B 1 41 ? 7.418 -9.406 10.734 1 92.12 41 PRO B N 1
ATOM 1263 C CA . PRO B 1 41 ? 7.156 -8.445 9.664 1 92.12 41 PRO B CA 1
ATOM 1264 C C . PRO B 1 41 ? 5.668 -8.211 9.43 1 92.12 41 PRO B C 1
ATOM 1266 O O . PRO B 1 41 ? 5.246 -7.078 9.188 1 92.12 41 PRO B O 1
ATOM 1269 N N . GLU B 1 42 ? 4.883 -9.281 9.578 1 91.75 42 GLU B N 1
ATOM 1270 C CA . GLU B 1 42 ? 3.447 -9.164 9.359 1 91.75 42 GLU B CA 1
ATOM 1271 C C . GLU B 1 42 ? 2.791 -8.312 10.438 1 91.75 42 GLU B C 1
ATOM 1273 O O . GLU B 1 42 ? 1.865 -7.547 10.156 1 91.75 42 GLU B O 1
ATOM 1278 N N . ALA B 1 43 ? 3.248 -8.422 11.609 1 94.06 43 ALA B N 1
ATOM 1279 C CA . ALA B 1 43 ? 2.703 -7.617 12.703 1 94.06 43 ALA B CA 1
ATOM 1280 C C . ALA B 1 43 ? 2.965 -6.129 12.469 1 94.06 43 ALA B C 1
ATOM 1282 O O . ALA B 1 43 ? 2.078 -5.297 12.664 1 94.06 43 ALA B O 1
ATOM 1283 N N . TYR B 1 44 ? 4.133 -5.785 12.047 1 95.19 44 TYR B N 1
ATOM 1284 C CA . TYR B 1 44 ? 4.465 -4.391 11.773 1 95.19 44 TYR B CA 1
ATOM 1285 C C . TYR B 1 44 ? 3.709 -3.879 10.555 1 95.19 44 TYR B C 1
ATOM 1287 O O . TYR B 1 44 ? 3.271 -2.727 10.531 1 95.19 44 TYR B O 1
ATOM 1295 N N . ARG B 1 45 ? 3.564 -4.758 9.562 1 96.38 45 ARG B N 1
ATOM 1296 C CA . ARG B 1 45 ? 2.768 -4.391 8.398 1 96.38 45 ARG B CA 1
ATOM 1297 C C . ARG B 1 45 ? 1.341 -4.031 8.797 1 96.38 45 ARG B C 1
ATOM 1299 O O . ARG B 1 45 ? 0.812 -3.002 8.375 1 96.38 45 ARG B O 1
ATOM 1306 N N . GLN B 1 46 ? 0.734 -4.871 9.664 1 95.25 46 GLN B N 1
ATOM 1307 C CA . GLN B 1 46 ? -0.636 -4.648 10.117 1 95.25 46 GLN B CA 1
ATOM 1308 C C . GLN B 1 46 ? -0.746 -3.361 10.93 1 95.25 46 GLN B C 1
ATOM 1310 O O . GLN B 1 46 ? -1.705 -2.604 10.773 1 95.25 46 GLN B O 1
ATOM 1315 N N . ARG B 1 47 ? 0.184 -3.197 11.75 1 96.56 47 ARG B N 1
ATOM 1316 C CA . ARG B 1 47 ? 0.18 -1.969 12.539 1 96.56 47 ARG B CA 1
ATOM 1317 C C . ARG B 1 47 ? 0.296 -0.742 11.641 1 96.56 47 ARG B C 1
ATOM 1319 O O . ARG B 1 47 ? -0.36 0.274 11.875 1 96.56 47 ARG B O 1
ATOM 1326 N N . PHE B 1 48 ? 1.15 -0.774 10.625 1 97.5 48 PHE B N 1
ATOM 1327 C CA . PHE B 1 48 ? 1.339 0.316 9.68 1 97.5 48 PHE B CA 1
ATOM 1328 C C . PHE B 1 48 ? 0.044 0.614 8.93 1 97.5 48 PHE B C 1
ATOM 1330 O O . PHE B 1 48 ? -0.36 1.772 8.812 1 97.5 48 PHE B O 1
ATOM 1337 N N . ARG B 1 49 ? -0.653 -0.438 8.555 1 97.06 49 ARG B N 1
ATOM 1338 C CA . ARG B 1 49 ? -1.84 -0.273 7.727 1 97.06 49 ARG B CA 1
ATOM 1339 C C . ARG B 1 49 ? -3.061 0.065 8.57 1 97.06 49 ARG B C 1
ATOM 1341 O O . ARG B 1 49 ? -3.963 0.772 8.117 1 97.06 49 ARG B O 1
ATOM 1348 N N . LYS B 1 50 ? -3.121 -0.357 9.773 1 96.75 50 LYS B N 1
ATOM 1349 C CA . LYS B 1 50 ? -4.309 -0.184 10.609 1 96.75 50 LYS B CA 1
ATOM 1350 C C . LYS B 1 50 ? -4.184 1.058 11.484 1 96.75 50 LYS B C 1
ATOM 1352 O O . LYS B 1 50 ? -5.172 1.513 12.062 1 96.75 50 LYS B O 1
ATOM 1357 N N . SER B 1 51 ? -2.994 1.572 11.531 1 96.94 51 SER B N 1
ATOM 1358 C CA . SER B 1 51 ? -2.785 2.762 12.352 1 96.94 51 SER B CA 1
ATOM 1359 C C . SER B 1 51 ? -3.617 3.936 11.852 1 96.94 51 SER B C 1
ATOM 1361 O O . SER B 1 51 ? -3.664 4.195 10.641 1 96.94 51 SER B O 1
ATOM 1363 N N . ARG B 1 52 ? -4.223 4.629 12.828 1 95.81 52 ARG B N 1
ATOM 1364 C CA . ARG B 1 52 ? -5.016 5.816 12.531 1 95.81 52 ARG B CA 1
ATOM 1365 C C . ARG B 1 52 ? -4.586 6.992 13.398 1 95.81 52 ARG B C 1
ATOM 1367 O O . ARG B 1 52 ? -4 6.801 14.469 1 95.81 52 ARG B O 1
ATOM 1374 N N . LYS B 1 53 ? -4.922 8.117 12.875 1 94.62 53 LYS B N 1
ATOM 1375 C CA . LYS B 1 53 ? -4.527 9.32 13.602 1 94.62 53 LYS B CA 1
ATOM 1376 C C . LYS B 1 53 ? -5.266 9.43 14.93 1 94.62 53 LYS B C 1
ATOM 1378 O O . LYS B 1 53 ? -6.496 9.359 14.969 1 94.62 53 LYS B O 1
ATOM 1383 N N . GLY B 1 54 ? -4.508 9.688 15.938 1 92.06 54 GLY B N 1
ATOM 1384 C CA . GLY B 1 54 ? -5.09 9.953 17.25 1 92.06 54 GLY B CA 1
ATOM 1385 C C . GLY B 1 54 ? -5.781 11.297 17.328 1 92.06 54 GLY B C 1
ATOM 1386 O O . GLY B 1 54 ? -5.434 12.227 16.594 1 92.06 54 GLY B O 1
ATOM 1387 N N . GLU B 1 55 ? -6.656 11.438 18.312 1 89.81 55 GLU B N 1
ATOM 1388 C CA . GLU B 1 55 ? -7.449 12.656 18.469 1 89.81 55 GLU B CA 1
ATOM 1389 C C . GLU B 1 55 ? -6.59 13.82 18.922 1 89.81 55 GLU B C 1
ATOM 1391 O O . GLU B 1 55 ? -6.852 14.977 18.562 1 89.81 55 GLU B O 1
ATOM 1396 N N . GLN B 1 56 ? -5.523 13.508 19.578 1 91.12 56 GLN B N 1
ATOM 1397 C CA . GLN B 1 56 ? -4.781 14.57 20.234 1 91.12 56 GLN B CA 1
ATOM 1398 C C . GLN B 1 56 ? -3.453 14.844 19.531 1 91.12 56 GLN B C 1
ATOM 1400 O O . GLN B 1 56 ? -2.596 15.555 20.062 1 91.12 56 GLN B O 1
ATOM 1405 N N . ILE B 1 57 ? -3.242 14.43 18.422 1 90.5 57 ILE B N 1
ATOM 1406 C CA . ILE B 1 57 ? -1.965 14.672 17.766 1 90.5 57 ILE B CA 1
ATOM 1407 C C . ILE B 1 57 ? -2.201 15.398 16.438 1 90.5 57 ILE B C 1
ATOM 1409 O O . ILE B 1 57 ? -3.309 15.367 15.891 1 90.5 57 ILE B O 1
ATOM 1413 N N . THR B 1 58 ? -1.137 16.062 15.914 1 89.75 58 THR B N 1
ATOM 1414 C CA . THR B 1 58 ? -1.206 16.766 14.633 1 89.75 58 THR B CA 1
ATOM 1415 C C . THR B 1 58 ? -0.973 15.805 13.477 1 89.75 58 THR B C 1
ATOM 1417 O O . THR B 1 58 ? -0.57 14.656 13.688 1 89.75 58 THR B O 1
ATOM 1420 N N . TYR B 1 59 ? -1.303 16.297 12.375 1 90.75 59 TYR B N 1
ATOM 1421 C CA . TYR B 1 59 ? -1.062 15.492 11.188 1 90.75 59 TYR B CA 1
ATOM 1422 C C . TYR B 1 59 ? 0.427 15.227 11 1 90.75 59 TYR B C 1
ATOM 1424 O O . TYR B 1 59 ? 0.817 14.156 10.516 1 90.75 59 TYR B O 1
ATOM 1432 N N . VAL B 1 60 ? 1.25 16.188 11.359 1 88.19 60 VAL B N 1
ATOM 1433 C CA . VAL B 1 60 ? 2.697 16.031 11.258 1 88.19 60 VAL B CA 1
ATOM 1434 C C . VAL B 1 60 ? 3.16 14.906 12.188 1 88.19 60 VAL B C 1
ATOM 1436 O O . VAL B 1 60 ? 3.959 14.055 11.789 1 88.19 60 VAL B O 1
ATOM 1439 N N . GLU B 1 61 ? 2.676 14.875 13.391 1 91.75 61 GLU B N 1
ATOM 1440 C CA . GLU B 1 61 ? 3.002 13.828 14.352 1 91.75 61 GLU B CA 1
ATOM 1441 C C . GLU B 1 61 ? 2.521 12.461 13.875 1 91.75 61 GLU B C 1
ATOM 1443 O O . GLU B 1 61 ? 3.232 11.469 14.008 1 91.75 61 GLU B O 1
ATOM 1448 N N . PHE B 1 62 ? 1.331 12.461 13.359 1 94.06 62 PHE B N 1
ATOM 1449 C CA . PHE B 1 62 ? 0.786 11.219 12.812 1 94.06 62 PHE B CA 1
ATOM 1450 C C . PHE B 1 62 ? 1.642 10.711 11.664 1 94.06 62 PHE B C 1
ATOM 1452 O O . PHE B 1 62 ? 1.902 9.516 11.555 1 94.06 62 PHE B O 1
ATOM 1459 N N . ALA B 1 63 ? 2.102 11.609 10.789 1 93.88 63 ALA B N 1
ATOM 1460 C CA . ALA B 1 63 ? 2.977 11.258 9.68 1 93.88 63 ALA B CA 1
ATOM 1461 C C . ALA B 1 63 ? 4.262 10.609 10.172 1 93.88 63 ALA B C 1
ATOM 1463 O O . ALA B 1 63 ? 4.738 9.633 9.586 1 93.88 63 ALA B O 1
ATOM 1464 N N . ARG B 1 64 ? 4.762 11.109 11.219 1 93.5 64 ARG B N 1
ATOM 1465 C CA . ARG B 1 64 ? 5.973 10.562 11.812 1 93.5 64 ARG B CA 1
ATOM 1466 C C . ARG B 1 64 ? 5.719 9.164 12.375 1 93.5 64 ARG B C 1
ATOM 1468 O O . ARG B 1 64 ? 6.57 8.281 12.266 1 93.5 64 ARG B O 1
ATOM 1475 N N . GLU B 1 65 ? 4.559 9 13.023 1 95 65 GLU B N 1
ATOM 1476 C CA . GLU B 1 65 ? 4.191 7.684 13.539 1 95 65 GLU B CA 1
ATOM 1477 C C . GLU B 1 65 ? 4.07 6.66 12.414 1 95 65 GLU B C 1
ATOM 1479 O O . GLU B 1 65 ? 4.559 5.535 12.539 1 95 65 GLU B O 1
ATOM 1484 N N . LYS B 1 66 ? 3.416 7.078 11.359 1 96.12 66 LYS B N 1
ATOM 1485 C CA . LYS B 1 66 ? 3.258 6.188 10.211 1 96.12 66 LYS B CA 1
ATOM 1486 C C . LYS B 1 66 ? 4.609 5.84 9.594 1 96.12 66 LYS B C 1
ATOM 1488 O O . LYS B 1 66 ? 4.844 4.691 9.203 1 96.12 66 LYS B O 1
ATOM 1493 N N . GLU B 1 67 ? 5.469 6.824 9.523 1 96.19 67 GLU B N 1
ATOM 1494 C CA . GLU B 1 67 ? 6.812 6.613 9 1 96.19 67 GLU B CA 1
ATOM 1495 C C . GLU B 1 67 ? 7.59 5.613 9.852 1 96.19 67 GLU B C 1
ATOM 1497 O O . GLU B 1 67 ? 8.266 4.727 9.32 1 96.19 67 GLU B O 1
ATOM 1502 N N . ALA B 1 68 ? 7.48 5.797 11.109 1 96.62 68 ALA B N 1
ATOM 1503 C CA . ALA B 1 68 ? 8.172 4.898 12.031 1 96.62 68 ALA B CA 1
ATOM 1504 C C . ALA B 1 68 ? 7.676 3.465 11.875 1 96.62 68 ALA B C 1
ATOM 1506 O O . ALA B 1 68 ? 8.469 2.523 11.852 1 96.62 68 ALA B O 1
ATOM 1507 N N . LEU B 1 69 ? 6.418 3.33 11.758 1 97.12 69 LEU B N 1
ATOM 1508 C CA . LEU B 1 69 ? 5.824 2.01 11.578 1 97.12 69 LEU B CA 1
ATOM 1509 C C . LEU B 1 69 ? 6.266 1.395 10.25 1 97.12 69 LEU B C 1
ATOM 1511 O O . LEU B 1 69 ? 6.582 0.205 10.188 1 97.12 69 LEU B O 1
ATOM 1515 N N . PHE B 1 70 ? 6.227 2.16 9.211 1 97 70 PHE B N 1
ATOM 1516 C CA . PHE B 1 70 ? 6.676 1.688 7.906 1 97 70 PHE B CA 1
ATOM 1517 C C . PHE B 1 70 ? 8.133 1.243 7.965 1 97 70 PHE B C 1
ATOM 1519 O O . PHE B 1 70 ? 8.484 0.191 7.43 1 97 70 PHE B O 1
ATOM 1526 N N . ASN B 1 71 ? 8.945 2.031 8.586 1 96.94 71 ASN B N 1
ATOM 1527 C CA . ASN B 1 71 ? 10.359 1.698 8.711 1 96.94 71 ASN B CA 1
ATOM 1528 C C . ASN B 1 71 ? 10.562 0.386 9.461 1 96.94 71 ASN B C 1
ATOM 1530 O O . ASN B 1 71 ? 11.406 -0.428 9.078 1 96.94 71 ASN B O 1
ATOM 1534 N N . ARG B 1 72 ? 9.844 0.213 10.492 1 96.62 72 ARG B N 1
ATOM 1535 C CA . ARG B 1 72 ? 9.93 -1.032 11.25 1 96.62 72 ARG B CA 1
ATOM 1536 C C . ARG B 1 72 ? 9.492 -2.221 10.398 1 96.62 72 ARG B C 1
ATOM 1538 O O . ARG B 1 72 ? 10.078 -3.303 10.492 1 96.62 72 ARG B O 1
ATOM 1545 N N . TRP B 1 73 ? 8.477 -2.01 9.625 1 97.06 73 TRP B N 1
ATOM 1546 C CA . TRP B 1 73 ? 8.031 -3.037 8.695 1 97.06 73 TRP B CA 1
ATOM 1547 C C . TRP B 1 73 ? 9.141 -3.408 7.719 1 97.06 73 TRP B C 1
ATOM 1549 O O . TRP B 1 73 ? 9.43 -4.59 7.52 1 97.06 73 TRP B O 1
ATOM 1559 N N . CYS B 1 74 ? 9.805 -2.434 7.125 1 96.12 74 CYS B N 1
ATOM 1560 C CA . CYS B 1 74 ? 10.875 -2.67 6.16 1 96.12 74 CYS B CA 1
ATOM 1561 C C . CYS B 1 74 ? 12.055 -3.379 6.82 1 96.12 74 CYS B C 1
ATOM 1563 O O . CYS B 1 74 ? 12.57 -4.359 6.281 1 96.12 74 CYS B O 1
ATOM 1565 N N . VAL B 1 75 ? 12.469 -2.922 7.949 1 95.19 75 VAL B N 1
ATOM 1566 C CA . VAL B 1 75 ? 13.609 -3.492 8.664 1 95.19 75 VAL B CA 1
ATOM 1567 C C . VAL B 1 75 ? 13.328 -4.957 8.992 1 95.19 75 VAL B C 1
ATOM 1569 O O . VAL B 1 75 ? 14.188 -5.82 8.797 1 95.19 75 VAL B O 1
ATOM 1572 N N . SER B 1 76 ? 12.141 -5.207 9.438 1 93.69 76 SER B N 1
ATOM 1573 C CA . SER B 1 76 ? 11.766 -6.57 9.812 1 93.69 76 SER B CA 1
ATOM 1574 C C . SER B 1 76 ? 11.648 -7.469 8.586 1 93.69 76 SER B C 1
ATOM 1576 O O . SER B 1 76 ? 11.789 -8.688 8.688 1 93.69 76 SER B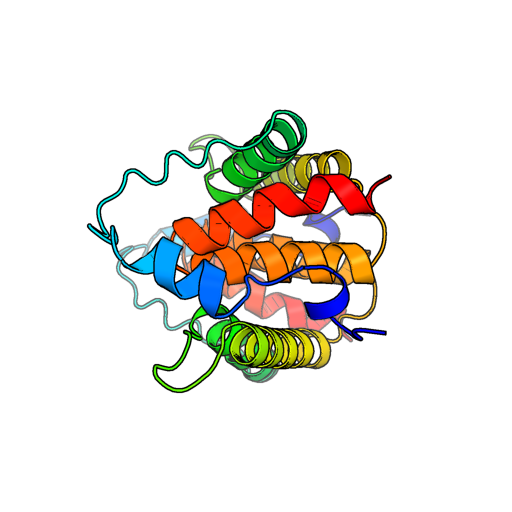 O 1
ATOM 1578 N N . SER B 1 77 ? 11.43 -6.84 7.465 1 92.88 77 SER B N 1
ATOM 1579 C CA . SER B 1 77 ? 11.32 -7.578 6.211 1 92.88 77 SER B CA 1
ATOM 1580 C C . SER B 1 77 ? 12.672 -7.668 5.504 1 92.88 77 SER B C 1
ATOM 1582 O O . SER B 1 77 ? 12.758 -8.195 4.395 1 92.88 77 SER B O 1
ATOM 1584 N N . LYS B 1 78 ? 13.703 -7.027 6.086 1 92.25 78 LYS B N 1
ATOM 1585 C CA . LYS B 1 78 ? 15.055 -7 5.531 1 92.25 78 LYS B CA 1
ATOM 1586 C C . LYS B 1 78 ? 15.07 -6.352 4.148 1 92.25 78 LYS B C 1
ATOM 1588 O O . LYS B 1 78 ? 15.695 -6.867 3.223 1 92.25 78 LYS B O 1
ATOM 1593 N N . VAL B 1 79 ? 14.344 -5.34 4.023 1 93.12 79 VAL B N 1
ATOM 1594 C CA . VAL B 1 79 ? 14.227 -4.598 2.771 1 93.12 79 VAL B CA 1
ATOM 1595 C C . VAL B 1 79 ? 15.055 -3.316 2.848 1 93.12 79 VAL B C 1
ATOM 1597 O O . VAL B 1 79 ? 14.875 -2.508 3.762 1 93.12 79 VAL B O 1
ATOM 1600 N N . SER B 1 80 ? 15.938 -3.152 1.903 1 92.56 80 SER B N 1
ATOM 1601 C CA . SER B 1 80 ? 16.828 -1.995 1.958 1 92.56 80 SER B CA 1
ATOM 1602 C C . SER B 1 80 ? 17.078 -1.43 0.565 1 92.56 80 SER B C 1
ATOM 1604 O O . SER B 1 80 ? 17.812 -0.452 0.413 1 92.56 80 SER B O 1
ATOM 1606 N N . THR B 1 81 ? 16.547 -1.996 -0.512 1 93.31 81 THR B N 1
ATOM 1607 C CA . THR B 1 81 ? 16.75 -1.53 -1.879 1 93.31 81 THR B CA 1
ATOM 1608 C C . THR B 1 81 ? 15.422 -1.257 -2.564 1 93.31 81 THR B C 1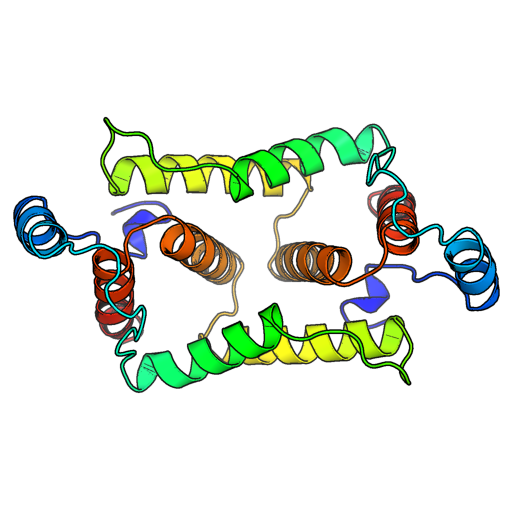
ATOM 1610 O O . THR B 1 81 ? 14.375 -1.699 -2.092 1 93.31 81 THR B O 1
ATOM 1613 N N . TRP B 1 82 ? 15.531 -0.604 -3.615 1 93.12 82 TRP B N 1
ATOM 1614 C CA . TRP B 1 82 ? 14.367 -0.288 -4.43 1 93.12 82 TRP B CA 1
ATOM 1615 C C . TRP B 1 82 ? 13.625 -1.559 -4.836 1 93.12 82 TRP B C 1
ATOM 1617 O O . TRP B 1 82 ? 12.414 -1.667 -4.648 1 93.12 82 TRP B O 1
ATOM 1627 N N . GLU B 1 83 ? 14.406 -2.516 -5.395 1 92.75 83 GLU B N 1
ATOM 1628 C CA . GLU B 1 83 ? 13.812 -3.754 -5.895 1 92.75 83 GLU B CA 1
ATOM 1629 C C . GLU B 1 83 ? 13.109 -4.52 -4.777 1 92.75 83 GLU B C 1
ATOM 1631 O O . GLU B 1 83 ? 12.023 -5.066 -4.984 1 92.75 83 GLU B O 1
ATOM 1636 N N . GLN B 1 84 ? 13.719 -4.547 -3.625 1 92.88 84 GLN B N 1
ATOM 1637 C CA . GLN B 1 84 ? 13.164 -5.27 -2.482 1 92.88 84 GLN B CA 1
ATOM 1638 C C . GLN B 1 84 ? 11.859 -4.625 -2.006 1 92.88 84 GLN B C 1
ATOM 1640 O O . GLN B 1 84 ? 10.906 -5.32 -1.669 1 92.88 84 GLN B O 1
ATOM 1645 N N . LEU B 1 85 ? 11.836 -3.318 -1.98 1 95.38 85 LEU B N 1
ATOM 1646 C CA . LEU B 1 85 ? 10.641 -2.617 -1.543 1 95.38 85 LEU B CA 1
ATOM 1647 C C . LEU B 1 85 ? 9.508 -2.795 -2.551 1 95.38 85 LEU B C 1
ATOM 1649 O O . LEU B 1 85 ? 8.352 -3.014 -2.166 1 95.38 85 LEU B O 1
ATOM 1653 N N . ARG B 1 86 ? 9.922 -2.676 -3.799 1 95.12 86 ARG B N 1
ATOM 1654 C CA . ARG B 1 86 ? 8.969 -2.914 -4.883 1 95.12 86 ARG B CA 1
ATOM 1655 C C . ARG B 1 86 ? 8.305 -4.277 -4.734 1 95.12 86 ARG B C 1
ATOM 1657 O O . ARG B 1 86 ? 7.074 -4.383 -4.781 1 95.12 86 ARG B O 1
ATOM 1664 N N . GLU B 1 87 ? 9.047 -5.281 -4.5 1 93.06 87 GLU B N 1
ATOM 1665 C CA . GLU B 1 87 ? 8.539 -6.645 -4.355 1 93.06 87 GLU B CA 1
ATOM 1666 C C . GLU B 1 87 ? 7.684 -6.785 -3.098 1 93.06 87 GLU B C 1
ATOM 1668 O O . GLU B 1 87 ? 6.68 -7.5 -3.1 1 93.06 87 GLU B O 1
ATOM 1673 N N . LEU B 1 88 ? 8.164 -6.148 -2.061 1 94.25 88 LEU B N 1
ATOM 1674 C CA . LEU B 1 88 ? 7.43 -6.188 -0.802 1 94.25 88 LEU B CA 1
ATOM 1675 C C . LEU B 1 88 ? 6.016 -5.648 -0.983 1 94.25 88 LEU B C 1
ATOM 1677 O O . LEU B 1 88 ? 5.047 -6.27 -0.536 1 94.25 88 LEU B O 1
ATOM 1681 N N . ILE B 1 89 ? 5.844 -4.512 -1.689 1 96.38 89 ILE B N 1
ATOM 1682 C CA . ILE B 1 89 ? 4.551 -3.873 -1.9 1 96.38 89 ILE B CA 1
ATOM 1683 C C . ILE B 1 89 ? 3.701 -4.723 -2.842 1 96.38 89 ILE B C 1
ATOM 1685 O O . ILE B 1 89 ? 2.502 -4.906 -2.613 1 96.38 89 ILE B O 1
ATOM 1689 N N . LEU B 1 90 ? 4.355 -5.199 -3.873 1 95.94 90 LEU B N 1
ATOM 1690 C CA . LEU B 1 90 ? 3.656 -6.059 -4.824 1 95.94 90 LEU B CA 1
ATOM 1691 C C . LEU B 1 90 ? 3.102 -7.301 -4.133 1 95.94 90 LEU B C 1
ATOM 1693 O O . LEU B 1 90 ? 1.951 -7.68 -4.359 1 95.94 90 LEU B O 1
ATOM 1697 N N . LEU B 1 91 ? 3.896 -7.91 -3.305 1 93.69 91 LEU B N 1
ATOM 1698 C CA . LEU B 1 91 ? 3.479 -9.109 -2.588 1 93.69 91 LEU B CA 1
ATOM 1699 C C . LEU B 1 91 ? 2.311 -8.805 -1.653 1 93.69 91 LEU B C 1
ATOM 1701 O O . LEU B 1 91 ? 1.336 -9.562 -1.607 1 93.69 91 LEU B O 1
ATOM 1705 N N . GLU B 1 92 ? 2.416 -7.727 -0.937 1 94.88 92 GLU B N 1
ATOM 1706 C CA . GLU B 1 92 ? 1.326 -7.324 -0.054 1 94.88 92 GLU B CA 1
ATOM 1707 C C . GLU B 1 92 ? 0.019 -7.168 -0.827 1 94.88 92 GLU B C 1
ATOM 1709 O O . GLU B 1 92 ? -1.006 -7.73 -0.442 1 94.88 92 GLU B O 1
ATOM 1714 N N . GLU B 1 93 ? 0.07 -6.402 -1.92 1 95.56 93 GLU B N 1
ATOM 1715 C CA . GLU B 1 93 ? -1.128 -6.16 -2.717 1 95.56 93 GLU B CA 1
ATOM 1716 C C . GLU B 1 93 ? -1.645 -7.453 -3.346 1 95.56 93 GLU B C 1
ATOM 1718 O O . GLU B 1 93 ? -2.854 -7.688 -3.389 1 95.56 93 GLU B O 1
ATOM 1723 N N . PHE B 1 94 ? -0.769 -8.273 -3.875 1 94.88 94 PHE B N 1
ATOM 1724 C CA . PHE B 1 94 ? -1.153 -9.531 -4.492 1 94.88 94 PHE B CA 1
ATOM 1725 C C . PHE B 1 94 ? -1.874 -10.43 -3.494 1 94.88 94 PHE B C 1
ATOM 1727 O O . PHE B 1 94 ? -2.93 -10.984 -3.801 1 94.88 94 PHE B O 1
ATOM 1734 N N . LYS B 1 95 ? -1.34 -10.57 -2.322 1 93.31 95 LYS B N 1
ATOM 1735 C CA . LYS B 1 95 ? -1.926 -11.398 -1.273 1 93.31 95 LYS B CA 1
ATOM 1736 C C . LYS B 1 95 ? -3.346 -10.953 -0.945 1 93.31 95 LYS B C 1
ATOM 1738 O O . LYS B 1 95 ? -4.203 -11.773 -0.623 1 93.31 95 LYS B O 1
ATOM 1743 N N . ASN B 1 96 ? -3.59 -9.688 -1.05 1 94 96 ASN B N 1
ATOM 1744 C CA . ASN B 1 96 ? -4.91 -9.133 -0.772 1 94 96 ASN B CA 1
ATOM 1745 C C . ASN B 1 96 ? -5.906 -9.469 -1.879 1 94 96 ASN B C 1
ATOM 1747 O O . ASN B 1 96 ? -7.113 -9.305 -1.701 1 94 96 ASN B O 1
ATOM 1751 N N . CYS B 1 97 ? -5.438 -9.961 -2.943 1 94.5 97 CYS B N 1
ATOM 1752 C CA . CYS B 1 97 ? -6.285 -10.18 -4.109 1 94.5 97 CYS B CA 1
ATOM 1753 C C . CYS B 1 97 ? -6.496 -11.672 -4.355 1 94.5 97 CYS B C 1
ATOM 1755 O O . CYS B 1 97 ? -7.176 -12.055 -5.309 1 94.5 97 CYS B O 1
ATOM 1757 N N . VAL B 1 98 ? -5.953 -12.5 -3.559 1 91 98 VAL B N 1
ATOM 1758 C CA . VAL B 1 98 ? -6.008 -13.938 -3.801 1 91 98 VAL B CA 1
ATOM 1759 C C . VAL B 1 98 ? -6.656 -14.641 -2.609 1 91 98 VAL B C 1
ATOM 1761 O O . VAL B 1 98 ? -6.672 -14.102 -1.499 1 91 98 VAL B O 1
ATOM 1764 N N . PRO B 1 99 ? -7.207 -15.781 -2.84 1 89.19 99 PRO B N 1
ATOM 1765 C CA . PRO B 1 99 ? -7.781 -16.531 -1.725 1 89.19 99 PRO B CA 1
ATOM 1766 C C . PRO B 1 99 ? -6.766 -16.812 -0.617 1 89.19 99 PRO B C 1
ATOM 1768 O O . PRO B 1 99 ? -5.566 -16.906 -0.883 1 89.19 99 PRO B O 1
ATOM 1771 N N . GLU B 1 100 ? -7.211 -16.984 0.515 1 86.69 100 GLU B N 1
ATOM 1772 C CA . GLU B 1 100 ? -6.379 -17.188 1.697 1 86.69 100 GLU B CA 1
ATOM 1773 C C . GLU B 1 100 ? -5.418 -18.359 1.504 1 86.69 100 GLU B C 1
ATOM 1775 O O . GLU B 1 100 ? -4.27 -18.312 1.954 1 86.69 100 GLU B O 1
ATOM 1780 N N . ALA B 1 101 ? -5.844 -19.344 0.913 1 84.25 101 ALA B N 1
ATOM 1781 C CA . ALA B 1 101 ? -5.016 -20.531 0.705 1 84.25 101 ALA B CA 1
ATOM 1782 C C . ALA B 1 101 ? -3.768 -20.188 -0.109 1 84.25 101 ALA B C 1
ATOM 1784 O O . ALA B 1 101 ? -2.67 -20.656 0.2 1 84.25 101 ALA B O 1
ATOM 1785 N N . VAL B 1 102 ? -3.943 -19.469 -1.067 1 87.38 102 VAL B N 1
ATOM 1786 C CA . VAL B 1 102 ? -2.832 -19.062 -1.917 1 87.38 102 VAL B CA 1
ATOM 1787 C C . VAL B 1 102 ? -1.924 -18.094 -1.149 1 87.38 102 VAL B C 1
ATOM 1789 O O . VAL B 1 102 ? -0.698 -18.234 -1.186 1 87.38 102 VAL B O 1
ATOM 1792 N N . ALA B 1 103 ? -2.494 -17.156 -0.479 1 88.88 103 ALA B N 1
ATOM 1793 C CA . ALA B 1 103 ? -1.73 -16.203 0.324 1 88.88 103 ALA B CA 1
ATOM 1794 C C . ALA B 1 103 ? -0.875 -16.922 1.361 1 88.88 103 ALA B C 1
ATOM 1796 O O . ALA B 1 103 ? 0.288 -16.578 1.571 1 88.88 103 ALA B O 1
ATOM 1797 N N . THR B 1 104 ? -1.437 -17.906 2.008 1 85.75 104 THR B N 1
ATOM 1798 C CA . THR B 1 104 ? -0.713 -18.703 2.992 1 85.75 104 THR B CA 1
ATOM 1799 C C . THR B 1 104 ? 0.468 -19.422 2.346 1 85.75 104 THR B C 1
ATOM 1801 O O . THR B 1 104 ? 1.554 -19.484 2.926 1 85.75 104 THR B O 1
ATOM 1804 N N . HIS B 1 105 ? 0.258 -19.984 1.176 1 86.06 105 HIS B N 1
ATOM 1805 C CA . HIS B 1 105 ? 1.329 -20.641 0.425 1 86.06 105 HIS B CA 1
ATOM 1806 C C . HIS B 1 105 ? 2.479 -19.672 0.163 1 86.06 105 HIS B C 1
ATOM 1808 O O . HIS B 1 105 ? 3.648 -20.031 0.309 1 86.06 105 HIS B O 1
ATOM 1814 N N . LEU B 1 106 ? 2.191 -18.562 -0.193 1 87.44 106 LEU B N 1
ATOM 1815 C CA . LEU B 1 106 ? 3.203 -17.547 -0.49 1 87.44 106 LEU B CA 1
ATOM 1816 C C . LEU B 1 106 ? 3.984 -17.172 0.765 1 87.44 106 LEU B C 1
ATOM 1818 O O . LEU B 1 106 ? 5.184 -16.906 0.697 1 87.44 106 LEU B O 1
ATOM 1822 N N . ASN B 1 107 ? 3.361 -17.141 1.867 1 85.25 107 ASN B N 1
ATOM 1823 C CA . ASN B 1 107 ? 4.012 -16.844 3.137 1 85.25 107 ASN B CA 1
ATOM 1824 C C . ASN B 1 107 ? 4.965 -17.953 3.561 1 85.25 107 ASN B C 1
ATOM 1826 O O . ASN B 1 107 ? 5.992 -17.688 4.188 1 85.25 107 ASN B O 1
ATOM 1830 N N . ASP B 1 108 ? 4.613 -19.062 3.227 1 79.81 108 ASP B N 1
ATOM 1831 C CA . ASP B 1 108 ? 5.402 -20.219 3.621 1 79.81 108 ASP B CA 1
ATOM 1832 C C . ASP B 1 108 ? 6.703 -20.297 2.824 1 79.81 108 ASP B C 1
ATOM 1834 O O . ASP B 1 108 ? 7.703 -20.828 3.309 1 79.81 108 ASP B O 1
ATOM 1838 N N . GLN B 1 109 ? 6.727 -19.781 1.688 1 72.12 109 GLN B N 1
ATOM 1839 C CA . GLN B 1 109 ? 7.895 -19.875 0.818 1 72.12 109 GLN B CA 1
ATOM 1840 C C . GLN B 1 109 ? 8.922 -18.797 1.177 1 72.12 109 GLN B C 1
ATOM 1842 O O . GLN B 1 109 ? 10.109 -18.938 0.86 1 72.12 109 GLN B O 1
ATOM 1847 N N . LYS B 1 110 ? 8.625 -17.562 1.537 1 60.97 110 LYS B N 1
ATOM 1848 C CA . LYS B 1 110 ? 9.57 -16.484 1.806 1 60.97 110 LYS B CA 1
ATOM 1849 C C . LYS B 1 110 ? 10.719 -16.969 2.688 1 60.97 110 LYS B C 1
ATOM 1851 O O . LYS B 1 110 ? 11.812 -16.391 2.652 1 60.97 110 LYS B O 1
ATOM 1856 N N . ASP B 1 111 ? 10.594 -17.922 3.557 1 51.44 111 ASP B N 1
ATOM 1857 C CA . ASP B 1 111 ? 11.648 -18.484 4.387 1 51.44 111 ASP B CA 1
ATOM 1858 C C . ASP B 1 111 ? 12.891 -18.797 3.555 1 51.44 111 ASP B C 1
ATOM 1860 O O . ASP B 1 111 ? 14.016 -18.688 4.043 1 51.44 111 ASP B O 1
ATOM 1864 N N . ASN B 1 112 ? 12.656 -19.328 2.453 1 47.53 112 ASN B N 1
ATOM 1865 C CA . ASN B 1 112 ? 13.805 -20 1.87 1 47.53 112 ASN B CA 1
ATOM 1866 C C . ASN B 1 112 ? 14.742 -19.031 1.171 1 47.53 112 ASN B C 1
ATOM 1868 O O . ASN B 1 112 ? 15.859 -19.391 0.794 1 47.53 112 ASN B O 1
ATOM 1872 N N . LYS B 1 113 ? 14.281 -17.953 0.641 1 47.53 113 LYS B N 1
ATOM 1873 C CA . LYS B 1 113 ? 15.266 -17.219 -0.146 1 47.53 113 LYS B CA 1
ATOM 1874 C C . LYS B 1 113 ? 16.078 -16.281 0.738 1 47.53 113 LYS B C 1
ATOM 1876 O O . LYS B 1 113 ? 17.016 -15.617 0.261 1 47.53 113 LYS B O 1
ATOM 1881 N N . ASN B 1 114 ? 15.562 -15.797 1.848 1 42.94 114 ASN B N 1
ATOM 1882 C CA . ASN B 1 114 ? 16.484 -15.031 2.678 1 42.94 114 ASN B CA 1
ATOM 1883 C C . ASN B 1 114 ? 17.562 -15.922 3.297 1 42.94 114 ASN B C 1
ATOM 1885 O O . ASN B 1 114 ? 18.266 -15.5 4.211 1 42.94 114 ASN B O 1
ATOM 1889 N N . ILE B 1 115 ? 17.641 -17.188 2.824 1 33.5 115 ILE B N 1
ATOM 1890 C CA . ILE B 1 115 ? 18.828 -17.844 3.338 1 33.5 115 ILE B CA 1
ATOM 1891 C C . ILE B 1 115 ? 20.031 -17.453 2.498 1 33.5 115 ILE B C 1
ATOM 1893 O O . ILE B 1 115 ? 20 -17.516 1.267 1 33.5 115 ILE B O 1
#

Sequence (230 aa):
MATGFEGFVEFPSDEMLAELTKDSDYDVVKTSILNAYELVPEAYRQRFRKSRKGEQITYVEFAREKEALFNRWCVSSKVSTWEQLRELILLEEFKNCVPEAVATHLNDQKDNKNIMATGFEGFVEFPSDEMLAELTKDSDYDVVKTSILNAYELVPEAYRQRFRKSRKGEQITYVEFAREKEALFNRWCVSSKVSTWEQLRELILLEEFKNCVPEAVATHLNDQKDNKNI